Protein AF-A0A8F9XMA8-F1 (afdb_monomer)

Mean predicted aligned error: 21.3 Å

Organism: NCBI:txid2862869

Solvent-accessible surface area (backbone atoms only — not comparable to full-atom values): 13312 Å² total; per-residue (Å²): 138,87,85,84,88,86,82,86,83,83,87,84,88,82,90,82,90,81,89,79,90,88,84,88,82,89,82,84,85,87,88,89,87,89,84,90,76,93,69,85,77,77,79,76,78,65,96,60,56,72,68,60,54,48,54,51,61,69,70,50,78,84,81,76,78,77,79,76,79,75,82,75,78,75,81,72,61,77,82,80,60,85,60,53,95,81,74,58,83,78,73,79,90,77,80,87,81,72,84,76,78,84,80,85,44,70,80,77,76,42,53,74,68,55,45,22,53,51,23,36,64,74,41,48,78,52,57,77,41,101,54,34,85,72,36,34,64,56,26,38,53,52,47,55,50,51,54,50,50,47,56,48,49,52,48,51,47,54,22,49,52,34,42,74,75,65,42,54,65,59,16,52,46,42,50,52,50,50,52,64,73,70,50,75,84,75,83,82,61,79,87,81,86,126

Secondary structure (DSSP, 8-state):
-------PPPP------------PPPPPP----------PPP----SS-HHHHHHHHHHS----PPPPPPPPP----TTS--S-TT---PPP-----PPPPP---HHHHS-HHHHHHHHHHHTHHHHTSTTTTTTHHHHHHHHHHHHHHHHHHHHHHHHHHHHHHT-HHHHHHHHHHHHHHH------S-----

Foldseek 3Di:
DDDDDDDDDDDDDDDDDDDDDDDDDDDDDDDDDDDDDDDDPPPPPPPDDPVVVVVVVVPDDDDDDDPDDDPDDDPPPVVVPPQPPVNDDDDPPDDPDDDDPDDDDPVNVDDLVVLLVVLCVVPVVCCPDPVNVVCSVVSNVVVVVVVLVVVLVVLLVVLVVCVVVPNPVVSVVSNVVSCVVSPDPPPPDPPPDD

Structure (mmCIF, N/CA/C/O backbone):
data_AF-A0A8F9XMA8-F1
#
_entry.id   AF-A0A8F9XMA8-F1
#
loop_
_atom_site.group_PDB
_atom_site.id
_atom_site.type_symbol
_atom_site.label_atom_id
_atom_site.label_alt_id
_atom_site.label_comp_id
_atom_site.label_asym_id
_atom_site.label_entity_id
_atom_site.label_seq_id
_atom_site.pdbx_PDB_ins_code
_atom_site.Cartn_x
_atom_site.Cartn_y
_atom_s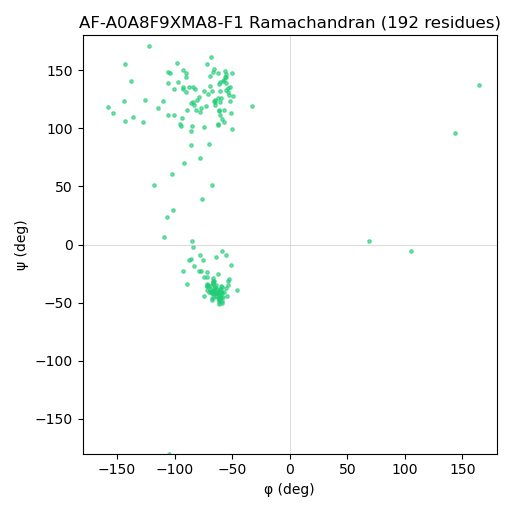ite.Cartn_z
_atom_site.occupancy
_atom_site.B_iso_or_equiv
_atom_site.auth_seq_id
_atom_site.auth_comp_id
_atom_site.auth_asym_id
_atom_site.auth_atom_id
_atom_site.pdbx_PDB_model_num
ATOM 1 N N . MET A 1 1 ? 48.721 -6.001 3.102 1.00 40.44 1 MET A N 1
ATOM 2 C CA . MET A 1 1 ? 48.873 -7.118 4.060 1.00 40.44 1 MET A CA 1
ATOM 3 C C . MET A 1 1 ? 48.112 -6.734 5.315 1.00 40.44 1 MET A C 1
ATOM 5 O O . MET A 1 1 ? 48.248 -5.608 5.768 1.00 40.44 1 MET A O 1
ATOM 9 N N . LYS A 1 2 ? 47.187 -7.604 5.723 1.00 38.34 2 LYS A N 1
ATOM 10 C CA . LYS A 1 2 ? 46.107 -7.348 6.681 1.00 38.34 2 LYS A CA 1
ATOM 11 C C . LYS A 1 2 ? 46.561 -7.725 8.094 1.00 38.34 2 LYS A C 1
ATOM 13 O O . LYS A 1 2 ? 47.076 -8.823 8.274 1.00 38.34 2 LYS A O 1
ATOM 18 N N . THR A 1 3 ? 46.307 -6.867 9.073 1.00 48.44 3 THR A N 1
ATOM 19 C CA . THR A 1 3 ? 46.246 -7.220 10.498 1.00 48.44 3 THR A CA 1
ATOM 20 C C . THR A 1 3 ? 44.771 -7.350 10.902 1.00 48.44 3 THR A C 1
ATOM 22 O O . THR A 1 3 ? 43.974 -6.490 10.525 1.00 48.44 3 THR A O 1
ATOM 25 N N . PRO A 1 4 ? 44.362 -8.400 11.636 1.00 55.00 4 PRO A N 1
ATOM 26 C CA . PRO A 1 4 ? 43.080 -8.397 12.334 1.00 55.00 4 PRO A CA 1
ATOM 27 C C . PRO A 1 4 ? 43.274 -8.312 13.854 1.00 55.00 4 PRO A C 1
ATOM 29 O O . PRO A 1 4 ? 43.938 -9.150 14.463 1.00 55.00 4 PRO A O 1
ATOM 32 N N . ALA A 1 5 ? 42.663 -7.290 14.455 1.00 44.00 5 ALA A N 1
ATOM 33 C CA . ALA A 1 5 ? 42.505 -7.154 15.895 1.00 44.00 5 ALA A CA 1
ATOM 34 C C . ALA A 1 5 ? 41.349 -8.045 16.382 1.00 44.00 5 ALA A C 1
ATOM 36 O O . ALA A 1 5 ? 40.232 -7.985 15.870 1.00 44.00 5 ALA A O 1
ATOM 37 N N . LEU A 1 6 ? 41.662 -8.873 17.374 1.00 43.78 6 LEU A N 1
ATOM 38 C CA . LEU A 1 6 ? 40.776 -9.749 18.132 1.00 43.78 6 LEU A CA 1
ATOM 39 C C . LEU A 1 6 ? 40.105 -8.928 19.244 1.00 43.78 6 LEU A C 1
ATOM 41 O O . LEU A 1 6 ? 40.799 -8.409 20.114 1.00 43.78 6 LEU A O 1
ATOM 45 N N . VAL A 1 7 ? 38.773 -8.833 19.251 1.00 40.91 7 VAL A N 1
ATOM 46 C CA . VAL A 1 7 ? 38.009 -8.342 20.411 1.00 40.91 7 VAL A CA 1
ATOM 47 C C . VAL A 1 7 ? 36.938 -9.377 20.738 1.00 40.91 7 VAL A C 1
ATOM 49 O O . VAL A 1 7 ? 35.959 -9.539 20.014 1.00 40.91 7 VAL A O 1
ATOM 52 N N . SER A 1 8 ? 37.182 -10.115 21.820 1.00 39.22 8 SER A N 1
ATOM 53 C CA . SER A 1 8 ? 36.272 -11.095 22.411 1.00 39.22 8 SER A CA 1
ATOM 54 C C . SER A 1 8 ? 35.282 -10.378 23.329 1.00 39.22 8 SER A C 1
ATOM 56 O O . SER A 1 8 ? 35.683 -9.686 24.264 1.00 39.22 8 SER A O 1
ATOM 58 N N . LEU A 1 9 ? 33.991 -10.549 23.047 1.00 36.06 9 LEU A N 1
ATOM 59 C CA . LEU A 1 9 ? 32.862 -9.960 23.762 1.00 36.06 9 LEU A CA 1
ATOM 60 C C . LEU A 1 9 ? 32.557 -10.772 25.035 1.00 36.06 9 LEU A C 1
ATOM 62 O O . LEU A 1 9 ? 32.347 -11.982 24.972 1.00 36.06 9 LEU A O 1
ATOM 66 N N . PHE A 1 10 ? 32.553 -10.097 26.185 1.00 36.28 10 PHE A N 1
ATOM 67 C CA . PHE A 1 10 ? 32.226 -10.655 27.499 1.00 36.28 10 PHE A CA 1
ATOM 68 C C . PHE A 1 10 ? 30.734 -11.012 27.615 1.00 36.28 10 PHE A C 1
ATOM 70 O O . PHE A 1 10 ? 29.861 -10.234 27.234 1.00 36.28 10 PHE A O 1
ATOM 77 N N . ALA A 1 11 ? 30.464 -12.188 28.185 1.00 37.03 11 ALA A N 1
ATOM 78 C CA . ALA A 1 11 ? 29.140 -12.717 28.482 1.00 37.03 11 ALA A CA 1
ATOM 79 C C . ALA A 1 11 ? 28.467 -11.963 29.645 1.00 37.03 11 ALA A C 1
ATOM 81 O O . ALA A 1 11 ? 29.047 -11.835 30.723 1.00 37.03 11 ALA A O 1
ATOM 82 N N . ALA A 1 12 ? 27.224 -11.519 29.441 1.00 37.34 12 ALA A N 1
ATOM 83 C CA . ALA A 1 12 ? 26.363 -10.962 30.481 1.00 37.34 12 ALA A CA 1
ATOM 84 C C . ALA A 1 12 ? 25.267 -11.978 30.847 1.00 37.34 12 ALA A C 1
ATOM 86 O O . ALA A 1 12 ? 24.383 -12.279 30.046 1.00 37.34 12 ALA A O 1
ATOM 87 N N . LEU A 1 13 ? 25.354 -12.512 32.066 1.00 37.28 13 LEU A N 1
ATOM 88 C CA . LEU A 1 13 ? 24.350 -13.354 32.711 1.00 37.28 13 LEU A CA 1
ATOM 89 C C . LEU A 1 13 ? 23.373 -12.436 33.466 1.00 37.28 13 LEU A C 1
ATOM 91 O O . LEU A 1 13 ? 23.781 -11.760 34.407 1.00 37.28 13 LEU A O 1
ATOM 95 N N . ALA A 1 14 ? 22.100 -12.401 33.065 1.00 37.66 14 ALA A N 1
ATOM 96 C CA . ALA A 1 14 ? 21.048 -11.659 33.761 1.00 37.66 14 ALA A CA 1
ATOM 97 C C . ALA A 1 14 ? 20.006 -12.629 34.342 1.00 37.66 14 ALA A C 1
ATOM 99 O O . ALA A 1 14 ? 19.346 -13.368 33.615 1.00 37.66 14 ALA A O 1
ATOM 100 N N . VAL A 1 15 ? 19.893 -12.616 35.671 1.00 41.44 15 VAL A N 1
ATOM 101 C CA . VAL A 1 15 ? 18.901 -13.328 36.489 1.00 41.44 15 VAL A CA 1
ATOM 102 C C . VAL A 1 15 ? 17.599 -12.521 36.522 1.00 41.44 15 VAL A C 1
ATOM 104 O O . VAL A 1 15 ? 17.632 -11.319 36.775 1.00 41.44 15 VAL A O 1
ATOM 107 N N . VAL A 1 16 ? 16.453 -13.181 36.327 1.00 42.12 16 VAL A N 1
ATOM 108 C CA . VAL A 1 16 ? 15.107 -12.619 36.549 1.00 42.12 16 VAL A CA 1
ATOM 109 C C . VAL A 1 16 ? 14.338 -13.551 37.498 1.00 42.12 16 VAL A C 1
ATOM 111 O O . VAL A 1 16 ? 14.221 -14.736 37.185 1.00 42.12 16 VAL A O 1
ATOM 114 N N . PRO A 1 17 ? 13.802 -13.070 38.638 1.00 44.81 17 PRO A N 1
ATOM 115 C CA . PRO A 1 17 ? 12.894 -13.836 39.484 1.00 44.81 17 PRO A CA 1
ATOM 116 C C . PRO A 1 17 ? 11.435 -13.546 39.096 1.00 44.81 17 PRO A C 1
ATOM 118 O O . PRO A 1 17 ? 11.051 -12.393 38.907 1.00 44.81 17 PRO A O 1
ATOM 121 N N . GLY A 1 18 ? 10.607 -14.585 38.995 1.00 32.78 18 GLY A N 1
ATOM 122 C CA . GLY A 1 18 ? 9.186 -14.457 38.668 1.00 32.78 18 GLY A CA 1
ATOM 123 C C . GLY A 1 18 ? 8.346 -15.469 39.437 1.00 32.78 18 GLY A C 1
ATOM 124 O O . GLY A 1 18 ? 8.371 -16.658 39.138 1.00 32.78 18 GLY A O 1
ATOM 125 N N . ALA A 1 19 ? 7.620 -14.979 40.441 1.00 45.16 19 ALA A N 1
ATOM 126 C CA . ALA A 1 19 ? 6.603 -15.710 41.181 1.00 45.16 19 ALA A CA 1
ATOM 127 C C . ALA A 1 19 ? 5.369 -15.982 40.307 1.00 45.16 19 ALA A C 1
ATOM 129 O O . ALA A 1 19 ? 4.963 -15.126 39.521 1.00 45.16 19 ALA A O 1
ATOM 130 N N . SER A 1 20 ? 4.717 -17.131 40.496 1.00 39.28 20 SER A N 1
ATOM 131 C CA . SER A 1 20 ? 3.309 -17.327 40.128 1.00 39.28 20 SER A CA 1
ATOM 132 C C . SER A 1 20 ? 2.664 -18.405 41.000 1.00 39.28 20 SER A C 1
ATOM 134 O O . SER A 1 20 ? 3.022 -19.579 40.944 1.00 39.28 20 SER A O 1
ATOM 136 N N . LEU A 1 21 ? 1.711 -17.952 41.820 1.00 43.25 21 LEU A N 1
ATOM 137 C CA . LEU A 1 21 ? 0.583 -18.725 42.338 1.00 43.25 21 LEU A CA 1
ATOM 138 C C . LEU A 1 21 ? -0.228 -19.317 41.171 1.00 43.25 21 LEU A C 1
ATOM 140 O O . LEU A 1 21 ? -0.378 -18.643 40.155 1.00 43.25 21 LEU A O 1
ATOM 144 N N . LEU A 1 22 ? -0.848 -20.486 41.381 1.00 33.53 22 LEU A N 1
ATOM 145 C CA . LEU A 1 22 ? -2.305 -20.725 41.288 1.00 33.53 22 LEU A CA 1
ATOM 146 C C . LEU A 1 22 ? -2.618 -22.231 41.207 1.00 33.53 22 LEU A C 1
ATOM 148 O O . LEU A 1 22 ? -1.981 -22.949 40.444 1.00 33.53 22 LEU A O 1
ATOM 152 N N . ALA A 1 23 ? -3.648 -22.651 41.956 1.00 33.47 23 ALA A N 1
ATOM 153 C CA . ALA A 1 23 ? -4.770 -23.510 41.530 1.00 33.47 23 ALA A CA 1
ATOM 154 C C . ALA A 1 23 ? -5.219 -24.480 42.644 1.00 33.47 23 ALA A C 1
ATOM 156 O O . ALA A 1 23 ? -4.673 -25.565 42.816 1.00 33.47 23 ALA A O 1
ATOM 157 N N . GLN A 1 24 ? -6.260 -24.080 43.383 1.00 38.75 24 GLN A N 1
ATOM 158 C CA . GLN A 1 24 ? -7.122 -24.980 44.153 1.00 38.75 24 GLN A CA 1
ATOM 159 C C . GLN A 1 24 ? -8.282 -25.426 43.255 1.00 38.75 24 GLN A C 1
ATOM 161 O O . GLN A 1 24 ? -8.929 -24.595 42.618 1.00 38.75 24 GLN A O 1
ATOM 166 N N . SER A 1 25 ? -8.546 -26.728 43.214 1.00 41.72 25 SER A N 1
ATOM 167 C CA . SER A 1 25 ? -9.699 -27.346 42.549 1.00 41.72 25 SER A CA 1
ATOM 168 C C . SER A 1 25 ? -10.833 -27.614 43.555 1.00 41.72 25 SER A C 1
ATOM 170 O O . SER A 1 25 ? -10.538 -28.065 44.664 1.00 41.72 25 SER A O 1
ATOM 172 N N . PRO A 1 26 ? -12.115 -27.397 43.201 1.00 47.59 26 PRO A N 1
ATOM 173 C CA . PRO A 1 26 ? -13.242 -27.620 44.104 1.00 47.59 26 PRO A CA 1
ATOM 174 C C . PRO A 1 26 ? -13.688 -29.091 44.108 1.00 47.59 26 PRO A C 1
ATOM 176 O O . PRO A 1 26 ? -13.839 -29.709 43.055 1.00 47.59 26 PRO A O 1
ATOM 179 N N . VAL A 1 27 ? -13.931 -29.639 45.302 1.00 41.75 27 VAL A N 1
ATOM 180 C CA . VAL A 1 27 ? -14.537 -30.966 45.495 1.00 41.75 27 VAL A CA 1
ATOM 181 C C . VAL A 1 27 ? -16.062 -30.843 45.513 1.00 41.75 27 VAL A C 1
ATOM 183 O O . VAL A 1 27 ? -16.631 -29.946 46.132 1.00 41.75 27 VAL A O 1
ATOM 186 N N . ALA A 1 28 ? -16.685 -31.767 44.787 1.00 34.62 28 ALA A N 1
ATOM 187 C CA . ALA A 1 28 ? -18.106 -31.912 44.527 1.00 34.62 28 ALA A CA 1
ATOM 188 C C . ALA A 1 28 ? -18.948 -32.276 45.765 1.00 34.62 28 ALA A C 1
ATOM 190 O O . ALA A 1 28 ? -18.512 -33.014 46.646 1.00 34.62 28 ALA A O 1
ATOM 191 N N . ALA A 1 29 ? -20.195 -31.803 45.762 1.00 47.59 29 ALA A N 1
ATOM 192 C CA . ALA A 1 29 ? -21.269 -32.216 46.662 1.00 47.59 29 ALA A CA 1
ATOM 193 C C . ALA A 1 29 ? -22.110 -33.359 46.050 1.00 47.59 29 ALA A C 1
ATOM 195 O O . ALA A 1 29 ? -22.303 -33.375 44.832 1.00 47.59 29 ALA A O 1
ATOM 196 N N . PRO A 1 30 ? -22.686 -34.248 46.881 1.00 58.19 30 PRO A N 1
ATOM 197 C CA . PRO A 1 30 ? -23.881 -35.020 46.532 1.00 58.19 30 PRO A CA 1
ATOM 198 C C . PRO A 1 30 ? -25.064 -34.797 47.523 1.00 58.19 30 PRO A C 1
ATOM 200 O O . PRO A 1 30 ? -24.895 -34.099 48.524 1.00 58.19 30 PRO A O 1
ATOM 203 N N . PRO A 1 31 ? -26.281 -35.303 47.207 1.00 47.22 31 PRO A N 1
ATOM 204 C CA . PRO A 1 31 ? -27.552 -34.589 47.394 1.00 47.22 31 PRO A CA 1
ATOM 205 C C . PRO A 1 31 ? -28.432 -35.056 48.576 1.00 47.22 31 PRO A C 1
ATOM 207 O O . PRO A 1 31 ? -28.092 -35.958 49.333 1.00 47.22 31 PRO A O 1
ATOM 210 N N . ALA A 1 32 ? -29.577 -34.376 48.701 1.00 45.34 32 ALA A N 1
ATOM 211 C CA . ALA A 1 32 ? -30.596 -34.434 49.748 1.00 45.34 32 ALA A CA 1
ATOM 212 C C . ALA A 1 32 ? -31.478 -35.696 49.775 1.00 45.34 32 ALA A C 1
ATOM 214 O O . ALA A 1 32 ? -31.795 -36.233 48.720 1.00 45.34 32 ALA A O 1
ATOM 215 N N . GLU A 1 33 ? -32.024 -36.012 50.959 1.00 47.28 33 GLU A N 1
ATOM 216 C CA . GLU A 1 33 ? -33.340 -36.651 51.126 1.00 47.28 33 GLU A CA 1
ATOM 217 C C . GLU A 1 33 ? -34.097 -36.109 52.369 1.00 47.28 33 GLU A C 1
ATOM 219 O O . GLU A 1 33 ? -33.470 -35.563 53.282 1.00 47.28 33 GLU A O 1
ATOM 224 N N . PRO A 1 34 ? -35.447 -36.191 52.390 1.00 53.00 34 PRO A N 1
ATOM 225 C CA . PRO A 1 34 ? -36.331 -35.394 53.238 1.00 53.00 34 PRO A CA 1
ATOM 226 C C . PRO A 1 34 ? -36.893 -36.177 54.436 1.00 53.00 34 PRO A C 1
ATOM 228 O O . PRO A 1 34 ? -37.243 -37.346 54.317 1.00 53.00 34 PRO A O 1
ATOM 231 N N . VAL A 1 35 ? -37.116 -35.504 55.569 1.00 44.50 35 VAL A N 1
ATOM 232 C CA . VAL A 1 35 ? -37.996 -36.018 56.632 1.00 44.50 35 VAL A CA 1
ATOM 233 C C . VAL A 1 35 ? -38.913 -34.920 57.161 1.00 44.50 35 VAL A C 1
ATOM 235 O O . VAL A 1 35 ? -38.505 -33.970 57.824 1.00 44.50 35 VAL A O 1
ATOM 238 N N . THR A 1 36 ? -40.193 -35.063 56.831 1.00 42.69 36 THR A N 1
ATOM 239 C CA . THR A 1 36 ? -41.309 -34.393 57.493 1.00 42.69 36 THR A CA 1
ATOM 240 C C . THR A 1 36 ? -41.715 -35.237 58.699 1.00 42.69 36 THR A C 1
ATOM 242 O O . THR A 1 36 ? -42.099 -36.388 58.534 1.00 42.69 36 THR A O 1
ATOM 245 N N . SER A 1 37 ? -41.692 -34.6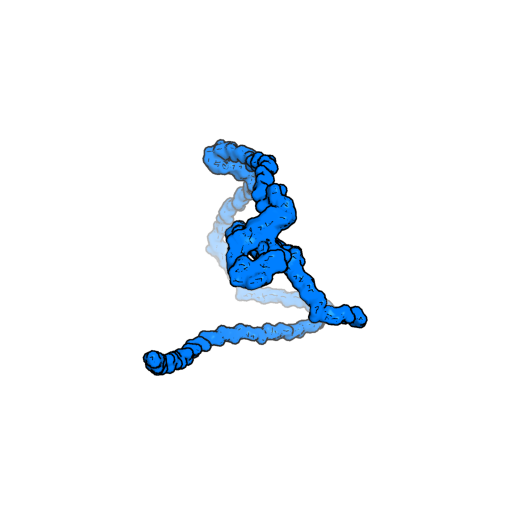70 59.902 1.00 42.97 37 SER A N 1
ATOM 246 C CA . SER A 1 37 ? -42.518 -35.149 61.018 1.00 42.97 37 SER A CA 1
ATOM 247 C C . SER A 1 37 ? -42.680 -34.024 62.035 1.00 42.97 37 SER A C 1
ATOM 249 O O . SER A 1 37 ? -41.694 -33.510 62.563 1.00 42.97 37 SER A O 1
ATOM 251 N N . GLY A 1 38 ? -43.926 -33.606 62.261 1.00 52.22 38 GLY A N 1
ATOM 252 C CA . GLY A 1 38 ? -44.276 -32.485 63.123 1.00 52.22 38 GLY A CA 1
ATOM 253 C C . GLY A 1 38 ? -43.864 -32.694 64.580 1.00 52.22 38 GLY A C 1
ATOM 254 O O . GLY A 1 38 ? -44.268 -33.659 65.222 1.00 52.22 38 GLY A O 1
ATOM 255 N N . GLN A 1 39 ? -43.114 -31.731 65.109 1.00 48.84 39 GLN A N 1
ATOM 256 C CA . GLN A 1 39 ? -42.983 -31.486 66.542 1.00 48.84 39 GLN A CA 1
ATOM 257 C C . GLN A 1 39 ? -43.775 -30.220 66.900 1.00 48.84 39 GLN A C 1
ATOM 259 O O . GLN A 1 39 ? -43.722 -29.242 66.147 1.00 48.84 39 GLN A O 1
ATOM 264 N N . PRO A 1 40 ? -44.504 -30.187 68.032 1.00 53.09 40 PRO A N 1
ATOM 265 C CA . PRO A 1 40 ? -45.139 -28.961 68.487 1.00 53.09 40 PRO A CA 1
ATOM 266 C C . PRO A 1 40 ? -44.035 -27.959 68.826 1.00 53.09 40 PRO A C 1
ATOM 268 O O . PRO A 1 40 ? -43.152 -28.246 69.634 1.00 53.09 40 PRO A O 1
ATOM 271 N N . ALA A 1 41 ? -44.066 -26.794 68.176 1.00 56.75 41 ALA A N 1
ATOM 272 C CA . ALA A 1 41 ? -43.072 -25.752 68.393 1.00 56.75 41 ALA A CA 1
ATOM 273 C C . ALA A 1 41 ? -42.967 -25.438 69.899 1.00 56.75 41 ALA A C 1
ATOM 275 O O . ALA A 1 41 ? -44.000 -25.194 70.538 1.00 56.75 41 ALA A O 1
ATOM 276 N N . PRO A 1 42 ? -41.758 -25.430 70.492 1.00 57.19 42 PRO A N 1
ATOM 277 C CA . PRO A 1 42 ? -41.611 -25.082 71.894 1.00 57.19 42 PRO A CA 1
ATOM 278 C C . PRO A 1 42 ? -42.138 -23.659 72.089 1.00 57.19 42 PRO A C 1
ATOM 280 O O . PRO A 1 42 ? -41.729 -22.730 71.385 1.00 57.19 42 PRO A O 1
ATOM 283 N N . LYS A 1 43 ? -43.074 -23.478 73.030 1.00 65.12 43 LYS A N 1
ATOM 284 C CA . LYS A 1 43 ? -43.519 -22.144 73.449 1.00 65.12 43 LYS A CA 1
ATOM 285 C C . LYS A 1 43 ? -42.273 -21.401 73.915 1.00 65.12 43 LYS A C 1
ATOM 287 O O . LYS A 1 43 ? -41.731 -21.728 74.965 1.00 65.12 43 LYS A O 1
ATOM 292 N N . ARG A 1 44 ? -41.794 -20.457 73.096 1.00 67.62 44 ARG A N 1
ATOM 293 C CA . ARG A 1 44 ? -40.569 -19.694 73.362 1.00 67.62 44 ARG A CA 1
ATOM 294 C C . ARG A 1 44 ? -40.662 -19.128 74.776 1.00 67.62 44 ARG A C 1
ATOM 296 O O . ARG A 1 44 ? -41.531 -18.295 75.044 1.00 67.62 44 ARG A O 1
ATOM 303 N N . GLN A 1 45 ? -39.800 -19.602 75.673 1.00 65.00 45 GLN A N 1
ATOM 304 C CA . GLN A 1 45 ? -39.616 -18.982 76.978 1.00 65.00 45 GLN A CA 1
ATOM 305 C C . GLN A 1 45 ? -39.144 -17.558 76.714 1.00 65.00 45 GLN A C 1
ATOM 307 O O . GLN A 1 45 ? -38.077 -17.332 76.145 1.00 65.00 45 GLN A O 1
ATOM 312 N N . ARG A 1 46 ? -40.005 -16.589 77.022 1.00 66.31 46 ARG A N 1
ATOM 313 C CA . ARG A 1 46 ? -39.651 -15.180 76.891 1.00 66.31 46 ARG A CA 1
ATOM 314 C C . ARG A 1 46 ? -38.576 -14.904 77.934 1.00 66.31 46 ARG A C 1
ATOM 316 O O . ARG A 1 46 ? -38.750 -15.266 79.091 1.00 66.31 46 ARG A O 1
ATOM 323 N N . ALA A 1 47 ? -37.494 -14.251 77.524 1.00 74.31 47 ALA A N 1
ATOM 324 C CA . ALA A 1 47 ? -36.399 -13.883 78.421 1.00 74.31 47 ALA A CA 1
ATOM 325 C C . ALA A 1 47 ? -36.827 -12.886 79.520 1.00 74.31 47 ALA A C 1
ATOM 327 O O . ALA A 1 47 ? -36.071 -12.631 80.449 1.00 74.31 47 ALA A O 1
ATOM 328 N N . ILE A 1 48 ? -38.031 -12.313 79.409 1.00 78.19 48 ILE A N 1
ATOM 329 C CA . ILE A 1 48 ? -38.570 -11.281 80.293 1.00 78.19 48 ILE A CA 1
ATOM 330 C C . ILE A 1 48 ? -40.044 -11.606 80.590 1.00 78.19 48 ILE A C 1
ATOM 332 O O . ILE A 1 48 ? -40.776 -12.053 79.698 1.00 78.19 48 ILE A O 1
ATOM 336 N N . SER A 1 49 ? -40.481 -11.392 81.836 1.00 83.06 49 SER A N 1
ATOM 337 C CA . SER A 1 49 ? -41.886 -11.529 82.237 1.00 83.06 49 SER A CA 1
ATOM 338 C C . SER A 1 49 ? -42.764 -10.475 81.549 1.00 83.06 49 SER A C 1
ATOM 340 O O . SER A 1 49 ? -42.305 -9.384 81.206 1.00 83.06 49 SER A O 1
ATOM 342 N N . GLY A 1 50 ? -44.041 -10.800 81.322 1.00 82.12 50 GLY A N 1
ATOM 343 C CA . GLY A 1 50 ? -44.974 -9.912 80.613 1.00 82.12 50 GLY A CA 1
ATOM 344 C C . GLY A 1 50 ? -45.080 -8.523 81.246 1.00 82.12 50 GLY A C 1
ATOM 345 O O . GLY A 1 50 ? -45.100 -7.527 80.527 1.00 82.12 50 GLY A O 1
ATOM 346 N N . ASP A 1 51 ? -45.033 -8.458 82.574 1.00 78.56 51 ASP A N 1
ATOM 347 C CA . ASP A 1 51 ? -45.159 -7.206 83.322 1.00 78.56 51 ASP A CA 1
ATOM 348 C C . ASP A 1 51 ? -43.917 -6.313 83.187 1.00 78.56 51 ASP A C 1
ATOM 350 O O . ASP A 1 51 ? -44.038 -5.096 83.055 1.00 78.56 51 ASP A O 1
ATOM 354 N N . VAL A 1 52 ? -42.715 -6.899 83.119 1.00 82.38 52 VAL A N 1
ATOM 355 C CA . VAL A 1 52 ? -41.470 -6.143 82.888 1.00 82.38 52 VAL A CA 1
ATOM 356 C C . VAL A 1 52 ? -41.395 -5.653 81.439 1.00 82.38 52 VAL A C 1
ATOM 358 O O . VAL A 1 52 ? -40.957 -4.532 81.184 1.00 82.38 52 VAL A O 1
ATOM 361 N N . ALA A 1 53 ? -41.889 -6.444 80.483 1.00 81.44 53 ALA A N 1
ATOM 362 C CA . ALA A 1 53 ? -42.006 -6.011 79.092 1.00 81.44 53 ALA A CA 1
ATOM 363 C C . ALA A 1 53 ? -43.023 -4.865 78.929 1.00 81.44 53 ALA A C 1
ATOM 365 O O . ALA A 1 53 ? -42.779 -3.934 78.162 1.00 81.44 53 ALA A O 1
ATOM 366 N N . ALA A 1 54 ? -44.132 -4.899 79.675 1.00 81.25 54 ALA A N 1
ATOM 367 C CA . ALA A 1 54 ? -45.126 -3.830 79.683 1.00 81.25 54 ALA A CA 1
ATOM 368 C C . ALA A 1 54 ? -44.576 -2.538 80.307 1.00 81.25 54 ALA A C 1
ATOM 370 O O . ALA A 1 54 ? -44.774 -1.461 79.747 1.00 81.25 54 ALA A O 1
ATOM 371 N N . ALA A 1 55 ? -43.826 -2.640 81.410 1.00 83.19 55 ALA A N 1
ATOM 372 C CA . ALA A 1 55 ? -43.175 -1.492 82.040 1.00 83.19 55 ALA A CA 1
ATOM 373 C C . ALA A 1 55 ? -42.129 -0.838 81.120 1.00 83.19 55 ALA A C 1
ATOM 375 O O . ALA A 1 55 ? -42.042 0.387 81.055 1.00 83.19 55 ALA A O 1
ATOM 376 N N . LEU A 1 56 ? -41.375 -1.641 80.362 1.00 80.31 56 LEU A N 1
ATOM 377 C CA . LEU A 1 56 ? -40.402 -1.135 79.394 1.00 80.31 56 LEU A CA 1
ATOM 378 C C . LEU A 1 56 ? -41.086 -0.478 78.185 1.00 80.31 56 LEU A C 1
ATOM 380 O O . LEU A 1 56 ? -40.673 0.585 77.739 1.00 80.31 56 LEU A O 1
ATOM 384 N N . ALA A 1 57 ? -42.171 -1.066 77.677 1.00 79.25 57 ALA A N 1
ATOM 385 C CA . ALA A 1 57 ? -42.941 -0.471 76.586 1.00 79.25 57 ALA A CA 1
ATOM 386 C C . ALA A 1 57 ? -43.639 0.837 77.003 1.00 79.25 57 ALA A C 1
ATOM 388 O O . ALA A 1 57 ? -43.796 1.734 76.178 1.00 79.25 57 ALA A O 1
ATOM 389 N N . ALA A 1 58 ? -44.033 0.958 78.275 1.00 79.81 58 ALA A N 1
ATOM 390 C CA . ALA A 1 58 ? -44.615 2.177 78.831 1.00 79.81 58 ALA A CA 1
ATOM 391 C C . ALA A 1 58 ? -43.574 3.285 79.070 1.00 79.81 58 ALA A C 1
ATOM 393 O O . ALA A 1 58 ? -43.928 4.462 79.020 1.00 79.81 58 ALA A O 1
ATOM 394 N N . SER A 1 59 ? -42.307 2.930 79.315 1.00 77.31 59 SER A N 1
ATOM 395 C CA . SER A 1 59 ? -41.220 3.898 79.516 1.00 77.31 59 SER A CA 1
ATOM 396 C C . SER A 1 59 ? -40.538 4.340 78.218 1.00 77.31 59 SER A C 1
ATOM 398 O O . SER A 1 59 ? -39.809 5.333 78.216 1.00 77.31 59 SER A O 1
ATOM 400 N N . MET A 1 60 ? -40.780 3.645 77.103 1.00 81.31 60 MET A N 1
ATOM 401 C CA . MET A 1 60 ? -40.253 4.046 75.802 1.00 81.31 60 MET A CA 1
ATOM 402 C C . MET A 1 60 ? -41.010 5.263 75.241 1.00 81.31 60 MET A C 1
ATOM 404 O O . MET A 1 60 ? -42.243 5.260 75.191 1.00 81.31 60 MET A O 1
ATOM 408 N N . PRO A 1 61 ? -40.300 6.300 74.756 1.00 82.44 61 PRO A N 1
ATOM 409 C CA . PRO A 1 61 ? -40.936 7.447 74.121 1.00 82.44 61 PRO A CA 1
ATOM 410 C C . PRO A 1 61 ? -41.713 7.006 72.874 1.00 82.44 61 PRO A C 1
ATOM 412 O O . PRO A 1 61 ? -41.246 6.181 72.085 1.00 82.44 61 PRO A O 1
ATOM 415 N N . LYS A 1 62 ? -42.916 7.564 72.687 1.00 79.75 62 LYS A N 1
ATOM 416 C CA . LYS A 1 62 ? -43.788 7.257 71.546 1.00 79.75 62 LYS A CA 1
ATOM 417 C C . LYS A 1 62 ? -43.087 7.676 70.246 1.00 79.75 62 LYS A C 1
ATOM 419 O O . LYS A 1 62 ? -43.019 8.861 69.931 1.00 79.75 62 LYS A O 1
ATOM 424 N N . TYR A 1 63 ? -42.555 6.709 69.500 1.00 77.56 63 TYR A N 1
ATOM 425 C CA . TYR A 1 63 ? -41.921 6.966 68.209 1.00 77.56 63 TYR A CA 1
ATOM 426 C C . TYR A 1 63 ? -42.966 7.472 67.213 1.00 77.56 63 TYR A C 1
ATOM 428 O O . TYR A 1 63 ? -43.939 6.772 66.924 1.00 77.56 63 TYR A O 1
ATOM 436 N N . ASN A 1 64 ? -42.762 8.684 66.699 1.00 77.12 64 ASN A N 1
ATOM 437 C CA . ASN A 1 64 ? -43.513 9.189 65.563 1.00 77.12 64 ASN A CA 1
ATOM 438 C C . ASN A 1 64 ? -42.672 8.913 64.308 1.00 77.12 64 ASN A C 1
ATOM 440 O O . ASN A 1 64 ? -41.647 9.578 64.126 1.00 77.12 64 ASN A O 1
ATOM 444 N N . PRO A 1 65 ? -43.012 7.894 63.498 1.00 77.75 65 PRO A N 1
ATOM 445 C CA . PRO A 1 65 ? -42.220 7.566 62.326 1.00 77.75 65 PRO A CA 1
ATOM 446 C C . PRO A 1 65 ? -42.194 8.761 61.367 1.00 77.75 65 PRO A C 1
ATOM 448 O O . PRO A 1 65 ? -43.226 9.417 61.189 1.00 77.75 65 PRO A O 1
ATOM 451 N N . PRO A 1 66 ? -41.043 9.057 60.737 1.00 78.31 66 PRO A N 1
ATOM 452 C CA . PRO A 1 66 ? -40.984 10.080 59.707 1.00 78.31 66 PRO A CA 1
ATOM 453 C C . PRO A 1 66 ? -42.004 9.759 58.602 1.00 78.31 66 PRO A C 1
ATOM 455 O O . PRO A 1 66 ? -42.272 8.580 58.334 1.00 78.31 66 PRO A O 1
ATOM 458 N N . PRO A 1 67 ? -42.605 10.788 57.975 1.00 76.56 67 PRO A N 1
ATOM 459 C CA . PRO A 1 67 ? -43.579 10.590 56.911 1.00 76.56 67 PRO A CA 1
ATOM 460 C C . PRO A 1 67 ? -42.976 9.695 55.826 1.00 76.56 67 PRO A C 1
ATOM 462 O O . PRO A 1 67 ? -41.818 9.872 55.442 1.00 76.56 67 PRO A O 1
ATOM 465 N N . LYS A 1 68 ? -43.758 8.711 55.363 1.00 70.38 68 LYS A N 1
ATOM 466 C CA . LYS A 1 68 ? -43.333 7.793 54.300 1.00 70.38 68 LYS A CA 1
ATOM 467 C C . LYS A 1 68 ? -42.820 8.613 53.104 1.00 70.38 68 LYS A C 1
ATOM 469 O O . LYS A 1 68 ? -43.474 9.599 52.752 1.00 70.38 68 LYS A O 1
ATOM 474 N N . PRO A 1 69 ? -41.680 8.238 52.497 1.00 69.75 69 PRO A N 1
ATOM 475 C CA . PRO A 1 69 ? -41.160 8.941 51.331 1.00 69.75 69 PRO A CA 1
ATOM 476 C C . PRO A 1 69 ? -42.228 8.976 50.231 1.00 69.75 69 PRO A C 1
ATOM 478 O O . PRO A 1 69 ? -42.967 8.005 50.045 1.00 69.75 69 PRO A O 1
ATOM 481 N N . LYS A 1 70 ? -42.353 10.128 49.557 1.00 67.31 70 LYS A N 1
ATOM 482 C CA . LYS A 1 70 ? -43.268 10.300 48.421 1.00 67.31 70 LYS A CA 1
ATOM 483 C C . LYS A 1 70 ? -42.959 9.237 47.355 1.00 67.31 70 LYS A C 1
ATOM 485 O O . LYS A 1 70 ? -41.784 8.907 47.197 1.00 67.31 70 LYS A O 1
ATOM 490 N N . PRO A 1 71 ? -43.981 8.704 46.659 1.00 61.88 71 PRO A N 1
ATOM 491 C CA . PRO A 1 71 ? -43.769 7.736 45.591 1.00 61.88 71 PRO A CA 1
ATOM 492 C C . PRO A 1 71 ? -42.805 8.321 44.560 1.00 61.88 71 PRO A C 1
ATOM 494 O O . PRO A 1 71 ? -42.929 9.489 44.191 1.00 61.88 71 PRO A O 1
ATOM 497 N N . GLU A 1 72 ? -41.825 7.503 44.192 1.00 61.34 72 GLU A N 1
ATOM 498 C CA . GLU A 1 72 ? -40.777 7.798 43.224 1.00 61.34 72 GLU A CA 1
ATOM 499 C C . GLU A 1 72 ? -41.404 8.369 41.951 1.00 61.34 72 GLU A C 1
ATOM 501 O O . GLU A 1 72 ? -42.357 7.803 41.409 1.00 61.34 72 GLU A O 1
ATOM 506 N N . GLU A 1 73 ? -40.891 9.520 41.515 1.00 59.75 73 GLU A N 1
ATOM 507 C CA . GLU A 1 73 ? -41.151 10.031 40.179 1.00 59.75 73 GLU A CA 1
ATOM 508 C C . GLU A 1 73 ? -40.812 8.911 39.194 1.00 59.75 73 GLU A C 1
ATOM 510 O O . GLU A 1 73 ? -39.729 8.323 39.238 1.00 59.75 73 GLU A O 1
ATOM 515 N N . GLU A 1 74 ? -41.818 8.570 38.396 1.00 61.44 74 GLU A N 1
ATOM 516 C CA . GLU A 1 74 ? -41.785 7.640 37.281 1.00 61.44 74 GLU A CA 1
ATOM 517 C C . GLU A 1 74 ? -40.416 7.700 36.601 1.00 61.44 74 GLU A C 1
ATOM 519 O O . GLU A 1 74 ? -39.990 8.773 36.178 1.00 61.44 74 GLU A O 1
ATOM 524 N N . ASN A 1 75 ? -39.705 6.565 36.580 1.00 56.38 75 ASN A N 1
ATOM 525 C CA . ASN A 1 75 ? -38.419 6.427 35.904 1.00 56.38 75 ASN A CA 1
ATOM 526 C C . ASN A 1 75 ? -38.570 6.960 34.478 1.00 56.38 75 ASN A C 1
ATOM 528 O O . ASN A 1 75 ? -39.086 6.262 33.605 1.00 56.38 75 ASN A O 1
ATOM 532 N N . VAL A 1 76 ? -38.134 8.198 34.263 1.00 56.31 76 VAL A N 1
ATOM 533 C CA . VAL A 1 76 ? -38.021 8.778 32.934 1.00 56.31 76 VAL A CA 1
ATOM 534 C C . VAL A 1 76 ? -37.016 7.897 32.205 1.00 56.31 76 VAL A C 1
ATOM 536 O O . VAL A 1 76 ? -35.864 7.770 32.627 1.00 56.31 76 VAL A O 1
ATOM 539 N N . ASP A 1 77 ? -37.480 7.204 31.168 1.00 61.72 77 ASP A N 1
ATOM 540 C CA . ASP A 1 77 ? -36.626 6.369 30.336 1.00 61.72 77 ASP A CA 1
ATOM 541 C C . ASP A 1 77 ? -35.500 7.255 29.783 1.00 61.72 77 ASP A C 1
ATOM 543 O O . ASP A 1 77 ? -35.735 8.193 29.020 1.00 61.72 77 ASP A O 1
ATOM 547 N N . LEU A 1 78 ? -34.255 6.964 30.175 1.00 57.50 78 LEU A N 1
ATOM 548 C CA . LEU A 1 78 ? -33.053 7.709 29.778 1.00 57.50 78 LEU A CA 1
ATOM 549 C C . LEU A 1 78 ? -32.832 7.748 28.252 1.00 57.50 78 LEU A C 1
ATOM 551 O O . LEU A 1 78 ? -31.918 8.422 27.775 1.00 57.50 78 LEU A O 1
ATOM 555 N N . ARG A 1 79 ? -33.646 7.030 27.471 1.00 59.91 79 ARG A N 1
ATOM 556 C CA . ARG A 1 79 ? -33.705 7.124 26.007 1.00 59.91 79 ARG A CA 1
ATOM 557 C C . ARG A 1 79 ? -34.353 8.421 25.505 1.00 59.91 79 ARG A C 1
ATOM 559 O O . ARG A 1 79 ? -34.028 8.846 24.398 1.00 59.91 79 ARG A O 1
ATOM 566 N N . ASP A 1 80 ? -35.193 9.080 26.304 1.00 56.78 80 ASP A N 1
ATOM 567 C CA . ASP A 1 80 ? -35.901 10.313 25.919 1.00 56.78 80 ASP A CA 1
ATOM 568 C C . ASP A 1 80 ? -35.081 11.605 26.159 1.00 56.78 80 ASP A C 1
ATOM 570 O O . ASP A 1 80 ? -35.392 12.675 25.608 1.00 56.78 80 ASP A O 1
ATOM 574 N N . GLU A 1 81 ? -33.971 11.496 26.900 1.00 57.88 81 GLU A N 1
ATOM 575 C CA . GLU A 1 81 ? -33.085 12.594 27.314 1.00 57.88 81 GLU A CA 1
ATOM 576 C C . GLU A 1 81 ? -31.787 12.735 26.487 1.00 57.88 81 GLU A C 1
ATOM 578 O O . GLU A 1 81 ? -30.798 13.279 26.973 1.00 57.88 81 GLU A O 1
ATOM 583 N N . ASP A 1 82 ? -31.746 12.368 25.200 1.00 64.25 82 ASP A N 1
ATOM 584 C CA . ASP A 1 82 ? -30.620 12.786 24.326 1.00 64.25 82 ASP A CA 1
ATOM 585 C C . ASP A 1 82 ? -30.739 14.269 23.896 1.00 64.25 82 ASP A C 1
ATOM 587 O O . ASP A 1 82 ? -30.478 14.651 22.754 1.00 64.25 82 ASP A O 1
ATOM 591 N N . LYS A 1 83 ? -31.183 15.144 24.810 1.00 69.31 83 LYS A N 1
ATOM 592 C CA . LYS A 1 83 ? -31.038 16.596 24.668 1.00 69.31 83 LYS A CA 1
ATOM 593 C C . LYS A 1 83 ? -29.848 16.997 25.533 1.00 69.31 83 LYS A C 1
ATOM 595 O O . LYS A 1 83 ? -29.934 16.915 26.757 1.00 69.31 83 LYS A O 1
ATOM 600 N N . PRO A 1 84 ? -28.718 17.431 24.946 1.00 66.75 84 PRO A N 1
ATOM 601 C CA . PRO A 1 84 ? -27.608 17.911 25.757 1.00 66.75 84 PRO A CA 1
ATOM 602 C C . PRO A 1 84 ? -28.088 19.082 26.628 1.00 66.75 84 PRO A C 1
ATOM 604 O O . PRO A 1 84 ? -28.821 19.945 26.144 1.00 66.75 84 PRO A O 1
ATOM 607 N N . ARG A 1 85 ? -27.630 19.149 27.890 1.00 67.81 85 ARG A N 1
ATOM 608 C CA . ARG A 1 85 ? -28.010 20.189 28.882 1.00 67.81 85 ARG A CA 1
ATOM 609 C C . ARG A 1 85 ? -27.873 21.635 28.374 1.00 67.81 85 ARG A C 1
ATOM 611 O O . ARG A 1 85 ? -28.463 22.539 28.948 1.00 67.81 85 ARG A O 1
ATOM 618 N N . ASN A 1 86 ? -27.127 21.844 27.291 1.00 73.75 86 ASN A N 1
ATOM 619 C CA . ASN A 1 86 ? -26.899 23.140 26.658 1.00 73.75 86 ASN A CA 1
ATOM 620 C C . ASN A 1 86 ? -28.001 23.558 25.659 1.00 73.75 86 ASN A C 1
ATOM 622 O O . ASN A 1 86 ? -27.842 24.577 24.999 1.00 73.75 86 ASN A O 1
ATOM 626 N N . GLY A 1 87 ? -29.078 22.781 25.479 1.00 75.25 87 GLY A N 1
ATOM 627 C CA . GLY A 1 87 ? -30.201 23.133 24.590 1.00 75.25 87 GLY A CA 1
ATOM 628 C C . GLY A 1 87 ? -29.871 23.133 23.089 1.00 75.25 87 GLY A C 1
ATOM 629 O O . GLY A 1 87 ? -30.723 23.458 22.265 1.00 75.25 87 GLY A O 1
ATOM 630 N N . ILE A 1 88 ? -28.646 22.757 22.713 1.00 76.38 88 ILE A N 1
ATOM 631 C CA . ILE A 1 88 ? -28.208 22.670 21.319 1.00 76.38 88 ILE A CA 1
ATOM 632 C C . ILE A 1 88 ? -28.775 21.385 20.718 1.00 76.38 88 ILE A C 1
ATOM 634 O O . ILE A 1 88 ? -28.388 20.282 21.107 1.00 76.38 88 ILE A O 1
ATOM 638 N N . ILE A 1 89 ? -29.677 21.532 19.751 1.00 77.38 89 ILE A N 1
ATOM 639 C CA . ILE A 1 89 ? -30.224 20.415 18.981 1.00 77.38 89 ILE A CA 1
ATOM 640 C C . ILE A 1 89 ? -29.064 19.740 18.243 1.00 77.38 89 ILE A C 1
ATOM 642 O O . ILE A 1 89 ? -28.415 20.349 17.391 1.00 77.38 89 ILE A O 1
ATOM 646 N N . ARG A 1 90 ? -28.780 18.479 18.582 1.00 74.94 90 ARG A N 1
ATOM 647 C CA . ARG A 1 90 ? -27.789 17.683 17.857 1.00 74.94 90 ARG A CA 1
ATOM 648 C C . ARG A 1 90 ? -28.381 17.315 16.507 1.00 74.94 90 ARG A C 1
ATOM 650 O O . ARG A 1 90 ? -29.417 16.660 16.435 1.00 74.94 90 ARG A O 1
ATOM 657 N N . LEU A 1 91 ? -27.724 17.749 15.439 1.00 81.38 91 LEU A N 1
ATOM 658 C CA . LEU A 1 91 ? -28.071 17.285 14.104 1.00 81.38 91 LEU A CA 1
ATOM 659 C C . LEU A 1 91 ? -27.841 15.766 14.016 1.00 81.38 91 LEU A C 1
ATOM 661 O O . LEU A 1 91 ? -26.908 15.255 14.649 1.00 81.38 91 LEU A O 1
ATOM 665 N N . PRO A 1 92 ? -28.651 15.038 13.225 1.00 81.56 92 PRO A N 1
ATOM 666 C CA . PRO A 1 92 ? -28.381 13.637 12.939 1.00 81.56 92 PRO A CA 1
ATOM 667 C C . PRO A 1 92 ? -26.986 13.502 12.325 1.00 81.56 92 PRO A C 1
ATOM 669 O O . PRO A 1 92 ? -26.566 14.336 11.518 1.00 81.56 92 PRO A O 1
ATOM 672 N N . LYS A 1 93 ? -26.261 12.445 12.696 1.00 78.75 93 LYS A N 1
ATOM 673 C CA . LYS A 1 93 ? -24.950 12.142 12.114 1.00 78.75 93 LYS A CA 1
ATOM 674 C C . LYS A 1 93 ? -25.140 11.679 10.665 1.00 78.75 93 LYS A C 1
ATOM 676 O O . LYS A 1 93 ? -25.256 10.487 10.406 1.00 78.75 93 LYS A O 1
ATOM 681 N N . TYR A 1 94 ? -25.190 12.612 9.720 1.00 77.75 94 TYR A N 1
ATOM 682 C CA . TYR A 1 94 ? -25.157 12.287 8.297 1.00 77.75 94 TYR A CA 1
ATOM 683 C C . TYR A 1 94 ? -23.706 12.063 7.870 1.00 77.75 94 TYR A C 1
ATOM 685 O O . TYR A 1 94 ? -22.890 12.983 7.912 1.00 77.75 94 TYR A O 1
ATOM 693 N N . VAL A 1 95 ? -23.378 10.838 7.457 1.00 79.31 95 VAL A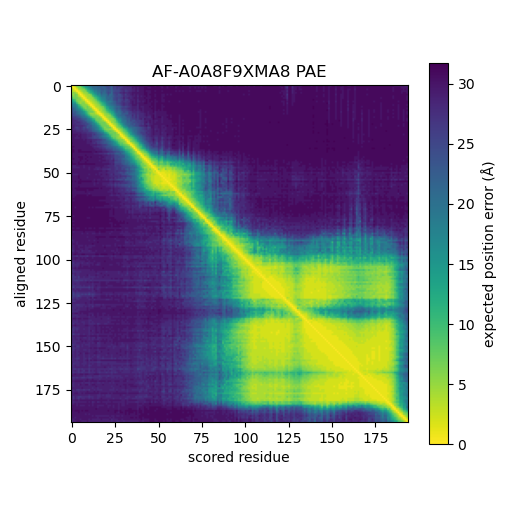 N 1
ATOM 694 C CA . VAL A 1 95 ? -22.092 10.537 6.818 1.00 79.31 95 VAL A CA 1
ATOM 695 C C . VAL A 1 95 ? -22.305 10.622 5.312 1.00 79.31 95 VAL A C 1
ATOM 697 O O . VAL A 1 95 ? -22.882 9.721 4.709 1.00 79.31 95 VAL A O 1
ATOM 700 N N . VAL A 1 96 ? -21.870 11.722 4.697 1.00 79.31 96 VAL A N 1
ATOM 701 C CA . VAL A 1 96 ? -21.864 11.845 3.235 1.00 79.31 96 VAL A CA 1
ATOM 702 C C . VAL A 1 96 ? -20.719 10.986 2.707 1.00 79.31 96 VAL A C 1
ATOM 704 O O . VAL A 1 96 ? -19.556 11.372 2.790 1.00 79.31 96 VAL A O 1
ATOM 707 N N . GLN A 1 97 ? -21.038 9.796 2.204 1.00 78.00 97 GLN A N 1
ATOM 708 C CA . GLN A 1 97 ? -20.052 8.904 1.602 1.00 78.00 97 GLN A CA 1
ATOM 709 C C . GLN A 1 97 ? -20.023 9.137 0.091 1.00 78.00 97 GLN A C 1
ATOM 711 O O . GLN A 1 97 ? -20.961 8.793 -0.624 1.00 78.00 97 GLN A O 1
ATOM 716 N N . GLN A 1 98 ? -18.943 9.738 -0.402 1.00 81.00 98 GLN A N 1
ATOM 717 C CA . GLN A 1 98 ? -18.609 9.710 -1.825 1.00 81.00 98 GLN A CA 1
ATOM 718 C C . GLN A 1 98 ? -17.731 8.486 -2.100 1.00 81.00 98 GLN A C 1
ATOM 720 O O . GLN A 1 98 ? -16.940 8.081 -1.245 1.00 81.00 98 GLN A O 1
ATOM 725 N N . LYS A 1 99 ? -17.848 7.888 -3.294 1.00 83.38 99 LYS A N 1
ATOM 726 C CA . LYS A 1 99 ? -16.929 6.820 -3.711 1.00 83.38 99 LYS A CA 1
ATOM 727 C C . LYS A 1 99 ? -15.512 7.406 -3.735 1.00 83.38 99 LYS A C 1
ATOM 729 O O . LYS A 1 99 ? -15.278 8.391 -4.432 1.00 83.38 99 LYS A O 1
ATOM 734 N N . LYS A 1 100 ? -14.580 6.814 -2.975 1.00 80.81 100 LYS A N 1
ATOM 735 C CA . LYS A 1 100 ? -13.162 7.206 -3.007 1.00 80.81 100 LYS A CA 1
ATOM 736 C C . LYS A 1 100 ? -12.679 7.142 -4.465 1.00 80.81 100 LYS A C 1
ATOM 738 O O . LYS A 1 100 ? -12.962 6.133 -5.120 1.00 80.81 100 LYS A O 1
ATOM 743 N N . PRO A 1 101 ? -12.000 8.182 -4.986 1.00 86.06 101 PRO A N 1
ATOM 744 C CA . PRO A 1 101 ? -11.460 8.130 -6.336 1.00 86.06 101 PRO A CA 1
ATOM 745 C C . PRO A 1 101 ? -10.538 6.919 -6.472 1.00 86.06 101 PRO A C 1
ATOM 747 O O . PRO A 1 101 ? -9.848 6.534 -5.522 1.00 86.06 101 PRO A O 1
ATOM 750 N N . GLU A 1 102 ? -10.565 6.299 -7.647 1.00 82.81 102 GLU A N 1
ATOM 751 C CA . GLU A 1 102 ? -9.741 5.130 -7.922 1.00 82.81 102 GLU A CA 1
ATOM 752 C C . GLU A 1 102 ? -8.271 5.552 -7.910 1.00 82.81 102 GLU A C 1
ATOM 754 O O . GLU A 1 102 ? -7.857 6.484 -8.600 1.00 82.81 102 GLU A O 1
ATOM 759 N N . VAL A 1 103 ? -7.485 4.898 -7.057 1.00 86.88 103 VAL A N 1
ATOM 760 C CA . VAL A 1 103 ? -6.042 5.112 -6.997 1.00 86.88 103 VAL A CA 1
ATOM 761 C C . VAL A 1 103 ? -5.430 4.212 -8.056 1.00 86.88 103 VAL A C 1
ATOM 763 O O . VAL A 1 103 ? -5.327 3.003 -7.850 1.00 86.88 103 VAL A O 1
ATOM 766 N N . PHE A 1 104 ? -5.061 4.798 -9.191 1.00 87.81 104 PHE A N 1
ATOM 767 C CA . PHE A 1 104 ? -4.421 4.058 -10.269 1.00 87.81 104 PHE A CA 1
ATOM 768 C C . PHE A 1 104 ? -3.05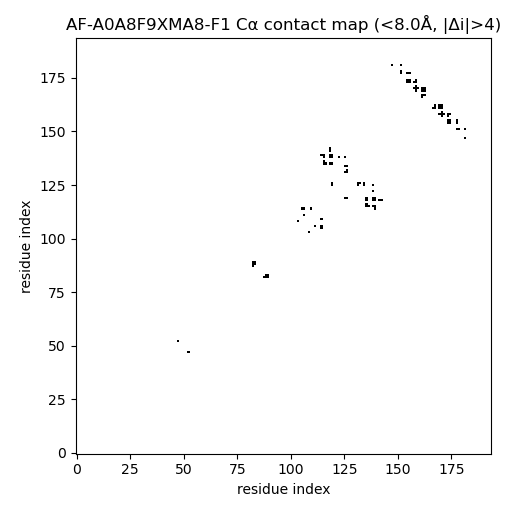0 3.548 -9.819 1.00 87.81 104 PHE A C 1
ATOM 770 O O . PHE A 1 104 ? -2.199 4.321 -9.370 1.00 87.81 104 PHE A O 1
ATOM 777 N N . ARG A 1 105 ? -2.837 2.236 -9.924 1.00 87.94 105 ARG A N 1
ATOM 778 C CA . ARG A 1 105 ? -1.556 1.593 -9.610 1.00 87.94 105 ARG A CA 1
ATOM 779 C C . ARG A 1 105 ? -0.776 1.375 -10.894 1.00 87.94 105 ARG A C 1
ATOM 781 O O . ARG A 1 105 ? -1.366 1.207 -11.948 1.00 87.94 105 ARG A O 1
ATOM 788 N N . GLU A 1 106 ? 0.543 1.264 -10.816 1.00 87.56 106 GLU A N 1
ATOM 789 C CA . GLU A 1 106 ? 1.387 1.042 -12.006 1.00 87.56 106 GLU A CA 1
ATOM 790 C C . GLU A 1 106 ? 0.941 -0.172 -12.843 1.00 87.56 106 GLU A C 1
ATOM 792 O O . GLU A 1 106 ? 0.960 -0.118 -14.066 1.00 87.56 106 GLU A O 1
ATOM 797 N N . ARG A 1 107 ? 0.449 -1.233 -12.193 1.00 87.00 107 ARG A N 1
ATOM 798 C CA . ARG A 1 107 ? -0.164 -2.404 -12.849 1.00 87.00 107 ARG A CA 1
ATOM 799 C C . ARG A 1 107 ? -1.430 -2.120 -13.660 1.00 87.00 1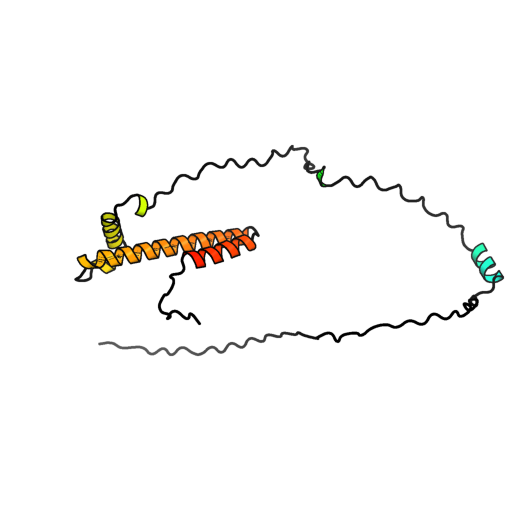07 ARG A C 1
ATOM 801 O O . ARG A 1 107 ? -1.746 -2.901 -14.546 1.00 87.00 107 ARG A O 1
ATOM 808 N N . ASP A 1 108 ? -2.148 -1.055 -13.329 1.00 89.06 108 ASP A N 1
ATOM 809 C CA . ASP A 1 108 ? -3.395 -0.665 -13.983 1.00 89.06 108 ASP A CA 1
ATOM 810 C C . ASP A 1 108 ? -3.128 0.335 -15.123 1.00 89.06 108 ASP A C 1
ATOM 812 O O . ASP A 1 108 ? -3.937 0.441 -16.040 1.00 89.06 108 ASP A O 1
ATOM 816 N N . LEU A 1 109 ? -1.995 1.056 -15.087 1.00 91.06 109 LEU A N 1
ATOM 817 C CA . LEU A 1 109 ? -1.585 1.977 -16.157 1.00 91.06 109 LEU A CA 1
ATOM 818 C C . LEU A 1 109 ? -0.740 1.309 -17.247 1.00 91.06 109 LEU A C 1
ATOM 820 O O . LEU A 1 109 ? -0.804 1.733 -18.399 1.00 91.06 109 LEU A O 1
ATOM 824 N N . HIS A 1 110 ? 0.089 0.326 -16.889 1.00 92.81 110 HIS A N 1
ATOM 825 C CA . HIS A 1 110 ? 1.125 -0.199 -17.776 1.00 92.81 110 HIS A CA 1
ATOM 826 C C . HIS A 1 110 ? 0.786 -1.565 -18.359 1.00 92.81 110 HIS A C 1
ATOM 828 O O . HIS A 1 110 ? 0.173 -2.423 -17.720 1.00 92.81 110 HIS A O 1
ATOM 834 N N . THR A 1 111 ? 1.267 -1.795 -19.579 1.00 93.75 111 THR A N 1
ATOM 835 C CA . THR A 1 111 ? 1.271 -3.134 -20.176 1.00 93.75 111 THR A CA 1
ATOM 836 C C . THR A 1 111 ? 2.250 -4.054 -19.439 1.00 93.75 111 THR A C 1
ATOM 838 O O . THR A 1 111 ? 3.163 -3.599 -18.749 1.00 93.75 111 THR A O 1
ATOM 841 N N . GLN A 1 112 ? 2.112 -5.376 -19.598 1.00 89.06 112 GLN A N 1
ATOM 842 C CA . GLN A 1 112 ? 3.011 -6.325 -18.924 1.00 89.06 112 GLN A CA 1
ATOM 843 C C . GLN A 1 112 ? 4.488 -6.126 -19.302 1.00 89.06 112 GLN A C 1
ATOM 845 O O . GLN A 1 112 ? 5.352 -6.278 -18.442 1.00 89.06 112 GLN A O 1
ATOM 850 N N . SER A 1 113 ? 4.790 -5.764 -20.554 1.00 90.19 113 SER A N 1
ATOM 851 C CA . SER A 1 113 ? 6.163 -5.495 -21.005 1.00 90.19 113 SER A CA 1
ATOM 852 C C . SER A 1 113 ? 6.746 -4.241 -20.364 1.00 90.19 113 SER A C 1
ATOM 854 O O . SER A 1 113 ? 7.861 -4.278 -19.854 1.00 90.19 113 SER A O 1
ATOM 856 N N . GLU A 1 114 ? 5.977 -3.154 -20.325 1.00 92.00 114 GLU A N 1
ATOM 857 C CA . GLU A 1 114 ? 6.404 -1.909 -19.679 1.00 92.00 114 GLU A CA 1
ATOM 858 C C . GLU A 1 114 ? 6.572 -2.107 -18.174 1.00 92.00 114 GLU A C 1
ATOM 860 O O . GLU A 1 114 ? 7.515 -1.593 -17.580 1.00 92.00 114 GLU A O 1
ATOM 865 N N . LEU A 1 115 ? 5.711 -2.916 -17.553 1.00 92.00 115 LEU A N 1
ATOM 866 C CA . LEU A 1 115 ? 5.827 -3.245 -16.139 1.00 92.00 115 LEU A CA 1
ATOM 867 C C . LEU A 1 115 ? 7.079 -4.083 -15.844 1.00 92.00 115 LEU A C 1
ATOM 869 O O . LEU A 1 115 ? 7.699 -3.894 -14.799 1.00 92.00 115 LEU A O 1
ATOM 873 N N . MET A 1 116 ? 7.501 -4.959 -16.765 1.00 90.88 116 MET A N 1
ATOM 874 C CA . MET A 1 116 ? 8.799 -5.636 -16.669 1.00 90.88 116 MET A CA 1
ATOM 875 C C . MET A 1 116 ? 9.970 -4.658 -16.772 1.00 90.88 116 MET A C 1
ATOM 877 O O . MET A 1 116 ? 10.928 -4.786 -16.011 1.00 90.88 116 MET A O 1
ATOM 881 N N . ASP A 1 117 ? 9.900 -3.676 -17.668 1.00 90.12 117 ASP A N 1
ATOM 882 C CA . ASP A 1 117 ? 10.953 -2.669 -17.814 1.00 90.12 117 ASP A CA 1
ATOM 883 C C . ASP A 1 117 ? 11.029 -1.757 -16.575 1.00 90.12 117 ASP A C 1
ATOM 885 O O . ASP A 1 117 ? 12.119 -1.508 -16.055 1.00 90.12 117 ASP A O 1
ATOM 889 N N . ILE A 1 118 ? 9.882 -1.351 -16.019 1.00 92.25 118 ILE A N 1
ATOM 890 C CA . ILE A 1 118 ? 9.791 -0.628 -14.739 1.00 92.25 118 ILE A CA 1
ATOM 891 C C . ILE A 1 118 ? 10.350 -1.485 -13.596 1.00 92.25 118 ILE A C 1
ATOM 893 O O . ILE A 1 118 ? 11.107 -0.992 -12.755 1.00 92.25 118 ILE A O 1
ATOM 897 N N . ALA A 1 119 ? 10.027 -2.780 -13.558 1.00 92.00 119 ALA A N 1
ATOM 898 C CA . ALA A 1 119 ? 10.564 -3.691 -12.555 1.00 92.00 119 ALA A CA 1
ATOM 899 C C . ALA A 1 119 ? 12.093 -3.825 -12.672 1.00 92.00 119 ALA A C 1
ATOM 901 O O . A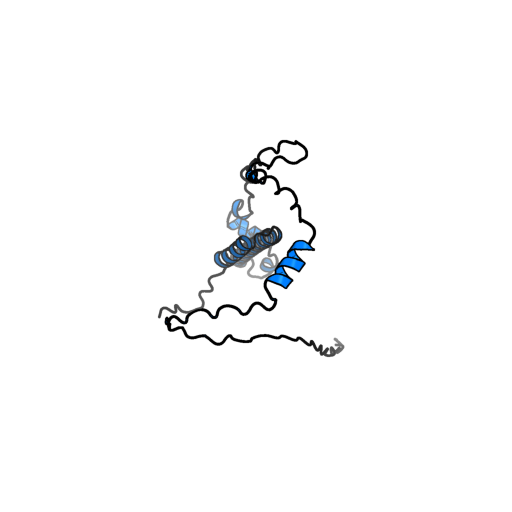LA A 1 119 ? 12.786 -3.774 -11.659 1.00 92.00 119 ALA A O 1
ATOM 902 N N . MET A 1 120 ? 12.643 -3.916 -13.885 1.00 91.06 120 MET A N 1
ATOM 903 C CA . MET A 1 120 ? 14.095 -3.931 -14.116 1.00 91.06 120 MET A CA 1
ATOM 904 C C . MET A 1 120 ? 14.777 -2.624 -13.688 1.00 91.06 120 MET A C 1
ATOM 906 O O . MET A 1 120 ? 15.897 -2.657 -13.176 1.00 91.06 120 MET A O 1
ATOM 910 N N . GLN A 1 121 ? 14.107 -1.477 -13.848 1.00 89.69 121 GLN A N 1
ATOM 911 C CA . GLN A 1 121 ? 14.599 -0.190 -13.345 1.00 89.69 121 GLN A CA 1
ATOM 912 C C . GLN A 1 121 ? 14.610 -0.139 -11.810 1.00 89.69 121 GLN A C 1
ATOM 914 O O . GLN A 1 121 ? 15.575 0.343 -11.218 1.00 89.69 121 GLN A O 1
ATOM 919 N N . ARG A 1 122 ? 13.572 -0.673 -11.150 1.00 90.69 122 ARG A N 1
ATOM 920 C CA . ARG A 1 122 ? 13.494 -0.752 -9.679 1.00 90.69 122 ARG A CA 1
ATOM 921 C C . ARG A 1 122 ? 14.525 -1.713 -9.094 1.00 90.69 122 ARG A C 1
ATOM 923 O O . ARG A 1 122 ? 15.156 -1.406 -8.085 1.00 90.69 122 ARG A O 1
ATOM 930 N N . TYR A 1 123 ? 14.724 -2.857 -9.741 1.00 90.50 123 TYR A N 1
ATOM 931 C CA . TYR A 1 123 ? 15.687 -3.877 -9.335 1.00 90.50 123 TYR A CA 1
ATOM 932 C C . TYR A 1 123 ? 16.940 -3.821 -10.207 1.00 90.50 123 TYR A C 1
ATOM 934 O O . TYR A 1 123 ? 17.308 -4.804 -10.850 1.00 90.50 123 TYR A O 1
ATOM 942 N N . ALA A 1 124 ? 17.643 -2.685 -10.182 1.00 83.12 124 ALA A N 1
ATOM 943 C CA . ALA A 1 124 ? 18.853 -2.476 -10.980 1.00 83.12 124 ALA A CA 1
ATOM 944 C C . ALA A 1 124 ? 19.910 -3.585 -10.786 1.00 83.12 124 ALA A C 1
ATOM 946 O O . ALA A 1 124 ? 20.622 -3.925 -11.725 1.00 83.12 124 ALA A O 1
ATOM 947 N N . GLY A 1 125 ? 19.956 -4.219 -9.604 1.00 84.31 125 GLY A N 1
ATOM 948 C CA . GLY A 1 125 ? 20.807 -5.381 -9.309 1.00 84.31 125 GLY A CA 1
ATOM 949 C C . GLY A 1 125 ? 20.659 -6.551 -10.293 1.00 84.31 125 GLY A C 1
ATOM 950 O O . GLY A 1 125 ? 21.634 -7.241 -10.578 1.00 84.31 125 GLY A O 1
ATOM 951 N N . LEU A 1 126 ? 19.467 -6.743 -10.862 1.00 84.25 126 LEU A N 1
ATOM 952 C CA . LEU A 1 126 ? 19.182 -7.791 -11.846 1.00 84.25 126 LEU A CA 1
ATOM 953 C C . LEU A 1 126 ? 19.715 -7.455 -13.246 1.00 84.25 126 LEU A C 1
ATOM 955 O O . LEU A 1 126 ? 19.967 -8.359 -14.046 1.00 84.25 126 LEU A O 1
ATOM 959 N N . SER A 1 127 ? 19.919 -6.167 -13.525 1.00 79.06 127 SER A N 1
ATOM 960 C CA . SER A 1 127 ? 20.418 -5.655 -14.802 1.00 79.06 127 SER A CA 1
ATOM 961 C C . SER A 1 127 ? 21.933 -5.807 -14.956 1.00 79.06 127 SER A C 1
ATOM 963 O O . SER A 1 127 ? 22.423 -5.843 -16.081 1.00 79.06 127 SER A O 1
ATOM 965 N N . TYR A 1 128 ? 22.675 -5.917 -13.846 1.00 77.25 128 TYR A N 1
ATOM 966 C CA . TYR A 1 128 ? 24.144 -6.025 -13.834 1.00 77.25 128 TYR A CA 1
ATOM 967 C C . TYR A 1 128 ? 24.676 -7.453 -14.042 1.00 77.25 128 TYR A C 1
ATOM 969 O O . TYR A 1 128 ? 25.886 -7.663 -14.099 1.00 77.25 128 TYR A O 1
ATOM 977 N N . VAL A 1 129 ? 23.794 -8.447 -14.162 1.00 77.88 129 VAL A N 1
ATOM 978 C CA . VAL A 1 129 ? 24.171 -9.844 -14.419 1.00 77.88 129 VAL A CA 1
ATOM 979 C C . VAL A 1 129 ? 24.218 -10.084 -15.939 1.00 77.88 129 VAL A C 1
ATOM 981 O O . VAL A 1 129 ? 23.346 -9.567 -16.643 1.00 77.88 129 VAL A O 1
ATOM 984 N N . PRO A 1 130 ? 25.149 -10.907 -16.477 1.00 72.62 130 PRO A N 1
ATOM 985 C CA . PRO A 1 130 ? 25.256 -11.201 -17.919 1.00 72.62 130 PRO A CA 1
ATOM 986 C C . PRO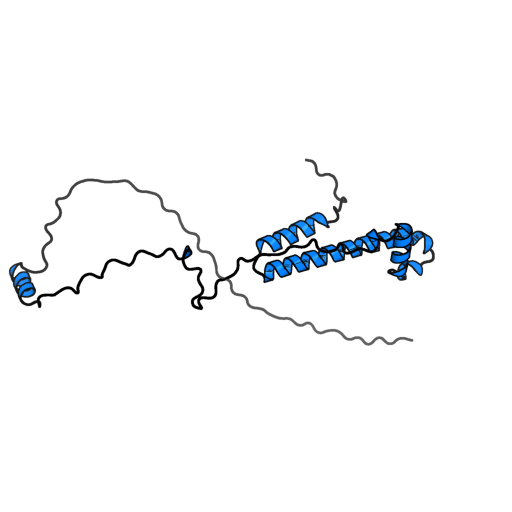 A 1 130 ? 23.980 -11.748 -18.592 1.00 72.62 130 PRO A C 1
ATOM 988 O O . PRO A 1 130 ? 23.920 -11.849 -19.811 1.00 72.62 130 PRO A O 1
ATOM 991 N N . LEU A 1 131 ? 22.956 -12.091 -17.805 1.00 76.38 131 LEU A N 1
ATOM 992 C CA . LEU A 1 131 ? 21.650 -12.599 -18.230 1.00 76.38 131 LEU A CA 1
ATOM 993 C C . LEU A 1 131 ? 20.524 -11.555 -18.088 1.00 76.38 131 LEU A C 1
ATOM 995 O O . LEU A 1 131 ? 19.356 -11.918 -17.986 1.00 76.38 131 LEU A O 1
ATOM 999 N N . SER A 1 132 ? 20.854 -10.259 -18.092 1.00 70.94 132 SER A N 1
ATOM 1000 C CA . SER A 1 132 ? 19.912 -9.138 -17.914 1.00 70.94 132 SER A CA 1
ATOM 1001 C C . SER A 1 132 ? 18.623 -9.254 -18.753 1.00 70.94 132 SER A C 1
ATOM 1003 O O . SER A 1 132 ? 17.527 -9.027 -18.244 1.00 70.94 132 SER A O 1
ATOM 1005 N N . GLY A 1 133 ? 18.710 -9.723 -20.005 1.00 73.19 133 GLY A N 1
ATOM 1006 C CA . GLY A 1 133 ? 17.531 -9.955 -20.854 1.00 73.19 133 GLY A CA 1
ATOM 1007 C C . GLY A 1 133 ? 16.602 -11.082 -20.372 1.00 73.19 133 GLY A C 1
ATOM 1008 O O . GLY A 1 133 ? 15.389 -10.984 -20.530 1.00 73.19 133 GLY A O 1
ATOM 1009 N N . MET A 1 134 ? 17.148 -12.122 -19.736 1.00 80.31 134 MET A N 1
ATOM 1010 C CA . MET A 1 134 ? 16.386 -13.247 -19.173 1.00 80.31 134 MET A CA 1
ATOM 1011 C C . MET A 1 134 ? 15.826 -12.939 -17.777 1.00 80.31 134 MET A C 1
ATOM 1013 O O . MET A 1 134 ? 14.874 -13.576 -17.330 1.00 80.31 134 MET A O 1
ATOM 1017 N N . ASN A 1 135 ? 16.376 -11.932 -17.097 1.00 85.69 135 ASN A N 1
ATOM 1018 C CA . ASN A 1 135 ? 16.001 -11.567 -15.734 1.00 85.69 135 ASN A CA 1
ATOM 1019 C C . ASN A 1 135 ? 14.688 -10.770 -15.636 1.00 85.69 135 ASN A C 1
ATOM 1021 O O . ASN A 1 135 ? 14.164 -10.604 -14.537 1.00 85.69 135 ASN A O 1
ATOM 1025 N N . ARG A 1 136 ? 14.106 -10.328 -16.759 1.00 87.12 136 ARG A N 1
ATOM 1026 C CA . ARG A 1 136 ? 12.853 -9.544 -16.784 1.00 87.12 136 ARG A CA 1
ATOM 1027 C C . ARG A 1 136 ? 11.681 -10.251 -16.096 1.00 87.12 136 ARG A C 1
ATOM 1029 O O . ARG A 1 136 ? 10.946 -9.636 -15.329 1.00 87.12 136 ARG A O 1
ATOM 1036 N N . GLY A 1 137 ? 11.547 -11.562 -16.311 1.00 88.88 137 GLY A N 1
ATOM 1037 C CA . GLY A 1 137 ? 10.526 -12.377 -15.642 1.00 88.88 137 GLY A CA 1
ATOM 1038 C C . GLY A 1 137 ? 10.737 -12.465 -14.130 1.00 88.88 137 GLY A C 1
ATOM 1039 O O . GLY A 1 137 ? 9.785 -12.387 -13.358 1.00 88.88 137 GLY A O 1
ATOM 1040 N N . VAL A 1 138 ? 11.995 -12.556 -13.697 1.00 89.31 138 VAL A N 1
ATOM 1041 C CA . VAL A 1 138 ? 12.350 -12.566 -12.273 1.00 89.31 138 VAL A CA 1
ATOM 1042 C C . VAL A 1 138 ? 12.056 -11.204 -11.640 1.00 89.31 138 VAL A C 1
ATOM 1044 O O . VAL A 1 138 ? 11.475 -11.156 -10.559 1.00 89.31 138 VAL A O 1
ATOM 1047 N N . ALA A 1 139 ? 12.366 -10.102 -12.330 1.00 90.88 139 ALA A N 1
ATOM 1048 C CA . ALA A 1 139 ? 12.038 -8.754 -11.870 1.00 90.88 139 ALA A CA 1
ATOM 1049 C C . ALA A 1 139 ? 10.524 -8.562 -11.693 1.00 90.88 139 ALA A C 1
ATOM 1051 O O . ALA A 1 139 ? 10.096 -8.006 -10.682 1.00 90.88 139 ALA A O 1
ATOM 1052 N N . LEU A 1 140 ? 9.705 -9.077 -12.618 1.00 91.81 140 LEU A N 1
ATOM 1053 C CA . LEU A 1 140 ? 8.246 -9.059 -12.484 1.00 91.81 140 LEU A CA 1
ATOM 1054 C C . LEU A 1 140 ? 7.772 -9.807 -11.234 1.00 91.81 140 LEU A C 1
ATOM 1056 O O . LEU A 1 140 ? 6.922 -9.303 -10.503 1.00 91.81 140 LEU A O 1
ATOM 1060 N N . LEU A 1 141 ? 8.322 -10.993 -10.970 1.00 91.62 141 LEU A N 1
ATOM 1061 C CA . LEU A 1 141 ? 7.973 -11.765 -9.775 1.00 91.62 141 LEU A CA 1
ATOM 1062 C C . LEU A 1 141 ? 8.375 -11.026 -8.493 1.00 91.62 141 LEU A C 1
ATOM 1064 O O . LEU A 1 141 ? 7.594 -10.980 -7.546 1.00 91.62 141 LEU A O 1
ATOM 1068 N N . MET A 1 142 ? 9.560 -10.408 -8.464 1.00 91.75 142 MET A N 1
ATOM 1069 C CA . MET A 1 142 ? 9.997 -9.580 -7.333 1.00 91.75 142 MET A CA 1
ATOM 1070 C C . MET A 1 142 ? 9.061 -8.387 -7.115 1.00 91.75 142 MET A C 1
ATOM 1072 O O . MET A 1 142 ? 8.650 -8.134 -5.984 1.00 91.75 142 MET A O 1
ATOM 1076 N N . TYR A 1 143 ? 8.662 -7.716 -8.198 1.00 93.19 143 TYR A N 1
ATOM 1077 C CA . TYR A 1 143 ? 7.709 -6.609 -8.159 1.00 93.19 143 TYR A CA 1
ATOM 1078 C C . TYR A 1 143 ? 6.363 -7.040 -7.571 1.00 93.19 143 TYR A C 1
ATOM 1080 O O . TYR A 1 143 ? 5.851 -6.409 -6.648 1.00 93.19 143 TYR A O 1
ATOM 1088 N N . GLN A 1 144 ? 5.803 -8.142 -8.074 1.00 92.31 144 GLN A N 1
ATOM 1089 C CA . GLN A 1 144 ? 4.535 -8.684 -7.588 1.00 92.31 144 GLN A CA 1
ATOM 1090 C C . GLN A 1 144 ? 4.613 -9.061 -6.105 1.00 92.31 144 GLN A C 1
ATOM 1092 O O . GLN A 1 144 ? 3.667 -8.820 -5.353 1.00 92.31 144 GLN A O 1
ATOM 1097 N N . GLU A 1 145 ? 5.746 -9.605 -5.660 1.00 92.56 145 GLU A N 1
ATOM 1098 C CA . GLU A 1 145 ? 5.967 -9.900 -4.247 1.00 92.56 145 GLU A CA 1
ATOM 1099 C C . GLU A 1 145 ? 6.041 -8.655 -3.376 1.00 92.56 145 GLU A C 1
ATOM 1101 O O . GLU A 1 145 ? 5.491 -8.651 -2.274 1.00 92.56 145 GLU A O 1
ATOM 1106 N N . ASP A 1 146 ? 6.697 -7.599 -3.835 1.00 93.88 146 ASP A N 1
ATOM 1107 C CA . ASP A 1 146 ? 6.770 -6.362 -3.068 1.00 93.88 146 ASP A CA 1
ATOM 1108 C C . ASP A 1 146 ? 5.409 -5.663 -3.003 1.00 93.88 146 ASP A C 1
ATOM 1110 O O . ASP A 1 146 ? 5.017 -5.202 -1.932 1.00 93.88 146 ASP A O 1
ATOM 1114 N N . GLU A 1 147 ? 4.624 -5.681 -4.082 1.00 91.75 147 GLU A N 1
ATOM 1115 C CA . GLU A 1 147 ? 3.230 -5.222 -4.054 1.00 91.75 147 GLU A CA 1
ATOM 1116 C C . GLU A 1 147 ? 2.374 -6.052 -3.086 1.00 91.75 147 GLU A C 1
ATOM 1118 O O . GLU A 1 147 ? 1.570 -5.501 -2.331 1.00 91.75 147 GLU A O 1
ATOM 1123 N N . ARG A 1 148 ? 2.573 -7.376 -3.030 1.00 92.62 148 ARG A N 1
ATOM 1124 C CA . ARG A 1 148 ? 1.918 -8.234 -2.032 1.00 92.62 148 ARG A CA 1
ATOM 1125 C C . ARG A 1 148 ? 2.303 -7.831 -0.608 1.00 92.62 148 ARG A C 1
ATOM 1127 O O . ARG A 1 148 ? 1.426 -7.718 0.246 1.00 92.62 148 ARG A O 1
ATOM 1134 N N . LYS A 1 149 ? 3.594 -7.605 -0.338 1.00 93.88 149 LYS A N 1
ATOM 1135 C CA . LYS A 1 149 ? 4.079 -7.177 0.986 1.00 93.88 149 LYS A CA 1
ATOM 1136 C C . LYS A 1 149 ? 3.488 -5.833 1.402 1.00 93.88 149 LYS A C 1
ATOM 1138 O O . LYS A 1 149 ? 3.092 -5.720 2.557 1.00 93.88 149 LYS A O 1
ATOM 1143 N N . LYS A 1 150 ? 3.393 -4.870 0.479 1.00 93.69 150 LYS A N 1
ATOM 1144 C CA . LYS A 1 150 ? 2.746 -3.572 0.727 1.00 93.69 150 LYS A CA 1
ATOM 1145 C C . LYS A 1 150 ? 1.268 -3.737 1.080 1.00 93.69 150 LYS A C 1
ATOM 1147 O O . LYS A 1 150 ? 0.836 -3.288 2.128 1.00 93.69 150 LYS A O 1
ATOM 1152 N N . ASN A 1 151 ? 0.507 -4.502 0.294 1.00 92.56 151 ASN A N 1
ATOM 1153 C CA . ASN A 1 151 ? -0.906 -4.745 0.620 1.00 92.56 151 ASN A CA 1
ATOM 1154 C C . ASN A 1 151 ? -1.073 -5.415 2.001 1.00 92.56 151 ASN A C 1
ATOM 1156 O O . ASN A 1 151 ? -2.007 -5.104 2.733 1.00 92.56 151 ASN A O 1
ATOM 1160 N N . ILE A 1 152 ? -0.161 -6.319 2.384 1.00 95.50 152 ILE A N 1
ATOM 1161 C CA . ILE A 1 152 ? -0.151 -6.910 3.731 1.00 95.50 152 ILE A CA 1
ATOM 1162 C C . ILE A 1 152 ? 0.179 -5.867 4.803 1.00 95.50 152 ILE A C 1
ATOM 1164 O O . ILE A 1 152 ? -0.404 -5.937 5.885 1.00 95.50 152 ILE A O 1
ATOM 1168 N N . SER A 1 153 ? 1.147 -4.973 4.572 1.00 96.31 153 SER A N 1
ATOM 1169 C CA . SER A 1 153 ? 1.501 -3.944 5.555 1.00 96.31 153 SER A CA 1
ATOM 1170 C C . SER A 1 153 ? 0.347 -2.985 5.784 1.00 96.31 153 SER A C 1
ATOM 1172 O O . SER A 1 153 ? 0.010 -2.756 6.940 1.00 96.31 153 SER A O 1
ATOM 1174 N N . ASP A 1 154 ? -0.305 -2.541 4.712 1.00 94.50 154 ASP A N 1
ATOM 1175 C CA . ASP A 1 154 ? -1.420 -1.595 4.775 1.00 94.50 154 ASP A CA 1
ATOM 1176 C C . ASP A 1 154 ? -2.585 -2.202 5.571 1.00 94.50 154 ASP A C 1
ATOM 1178 O O . ASP A 1 154 ? -3.048 -1.630 6.550 1.00 94.50 154 ASP A O 1
ATOM 1182 N N . LEU A 1 155 ? -2.971 -3.449 5.272 1.00 95.88 155 LEU A N 1
ATOM 1183 C CA . LEU A 1 155 ? -4.033 -4.135 6.021 1.00 95.88 155 LEU A CA 1
ATOM 1184 C C . LEU A 1 155 ? -3.654 -4.436 7.478 1.00 95.88 155 LEU A C 1
ATOM 1186 O O . LEU A 1 155 ? -4.514 -4.534 8.356 1.00 95.88 155 LEU A O 1
ATOM 1190 N N . LYS A 1 156 ? -2.362 -4.627 7.765 1.00 96.12 156 LYS A N 1
ATOM 1191 C CA . LYS A 1 156 ? -1.887 -4.777 9.145 1.00 96.12 156 LYS A CA 1
ATOM 1192 C C . LYS A 1 156 ? -1.938 -3.457 9.903 1.00 96.12 156 LYS A C 1
ATOM 1194 O O . LYS A 1 156 ? -2.167 -3.506 11.110 1.00 96.12 156 LYS A O 1
ATOM 1199 N N . GLU A 1 157 ? -1.702 -2.337 9.233 1.00 96.88 157 GLU A N 1
ATOM 1200 C CA . GLU A 1 157 ? -1.854 -0.994 9.788 1.00 96.88 157 GLU A CA 1
ATOM 1201 C C . GLU A 1 157 ? -3.331 -0.693 10.059 1.00 96.88 157 GLU A C 1
ATOM 1203 O O . GLU A 1 157 ? -3.668 -0.397 11.203 1.00 96.88 157 GLU A O 1
ATOM 1208 N N . ASP A 1 158 ? -4.224 -0.970 9.103 1.00 95.31 158 ASP A N 1
ATOM 1209 C CA . ASP A 1 158 ? -5.680 -0.866 9.288 1.00 95.31 158 ASP A CA 1
ATOM 1210 C C . ASP A 1 158 ? -6.154 -1.689 10.499 1.00 95.31 158 ASP A C 1
ATOM 1212 O O . ASP A 1 158 ? -6.909 -1.220 11.352 1.00 95.31 158 ASP A O 1
ATOM 1216 N N . ALA A 1 159 ? -5.650 -2.921 10.642 1.00 96.00 159 ALA A N 1
ATOM 1217 C CA . ALA A 1 159 ? -5.953 -3.753 11.802 1.00 96.00 159 ALA A CA 1
ATOM 1218 C C . ALA A 1 159 ? -5.388 -3.186 13.117 1.00 96.00 159 ALA A C 1
ATOM 1220 O O . ALA A 1 159 ? -5.940 -3.446 14.187 1.00 96.00 159 ALA A O 1
ATOM 1221 N N . GLN A 1 160 ? -4.258 -2.475 13.089 1.00 96.31 160 GLN A N 1
ATOM 1222 C CA . GLN A 1 160 ? -3.733 -1.799 14.277 1.00 96.31 160 GLN A CA 1
ATOM 1223 C C . GLN A 1 160 ? -4.585 -0.589 14.644 1.00 96.31 160 GLN A C 1
ATOM 1225 O O . GLN A 1 160 ? -4.855 -0.392 15.828 1.00 96.31 160 GLN A O 1
ATOM 1230 N N . ASP A 1 161 ? -5.052 0.167 13.659 1.00 95.19 161 ASP A N 1
ATOM 1231 C CA . ASP A 1 161 ? -5.913 1.323 13.875 1.00 95.19 161 ASP A CA 1
ATOM 1232 C C . ASP A 1 161 ? -7.296 0.918 14.392 1.00 95.19 161 ASP A C 1
ATOM 1234 O O . ASP A 1 161 ? -7.771 1.513 15.361 1.00 95.19 161 ASP A O 1
ATOM 1238 N N . ALA A 1 162 ? -7.876 -0.174 13.883 1.00 94.31 162 ALA A N 1
ATOM 1239 C CA . ALA A 1 162 ? -9.088 -0.775 14.447 1.00 94.31 162 ALA A CA 1
ATOM 1240 C C . ALA A 1 162 ? -8.893 -1.214 15.914 1.00 94.31 162 ALA A C 1
ATOM 1242 O O . ALA A 1 162 ? -9.747 -0.984 16.770 1.00 94.31 162 ALA A O 1
ATOM 1243 N N . ARG A 1 163 ? -7.721 -1.765 16.276 1.00 94.81 163 ARG A N 1
ATOM 1244 C CA . ARG A 1 163 ? -7.431 -2.048 17.697 1.00 94.81 163 ARG A CA 1
ATOM 1245 C C . ARG A 1 163 ? -7.330 -0.782 18.537 1.00 94.81 163 ARG A C 1
ATOM 1247 O O . ARG A 1 163 ? -7.775 -0.797 19.681 1.00 94.81 163 ARG A O 1
ATOM 1254 N N . ARG A 1 164 ? -6.719 0.283 18.011 1.00 94.81 164 ARG A N 1
ATOM 1255 C CA . ARG A 1 164 ? -6.576 1.569 18.715 1.00 94.81 164 ARG A CA 1
ATOM 1256 C C . ARG A 1 164 ? -7.927 2.253 18.925 1.00 94.81 164 ARG A C 1
ATOM 1258 O O . ARG A 1 164 ? -8.104 2.899 19.952 1.00 94.81 164 ARG A O 1
ATOM 1265 N N . SER A 1 165 ? -8.868 2.091 17.994 1.00 93.56 165 SER A N 1
ATOM 1266 C CA . SER A 1 165 ? -10.236 2.609 18.120 1.00 93.56 165 SER A CA 1
ATOM 1267 C C . SER A 1 165 ? -11.108 1.801 19.093 1.00 93.56 165 SER A C 1
ATOM 1269 O O . SER A 1 165 ? -12.155 2.288 19.516 1.00 93.56 165 SER A O 1
ATOM 1271 N N . GLY A 1 166 ? -10.660 0.607 19.498 1.00 93.50 166 GLY A N 1
ATOM 1272 C CA . GLY A 1 166 ? -11.331 -0.263 20.466 1.00 93.50 166 GLY A CA 1
ATOM 1273 C C . GLY A 1 166 ? -12.034 -1.478 19.851 1.00 93.50 166 GLY A C 1
ATOM 1274 O O . GLY A 1 166 ? -12.471 -2.351 20.603 1.00 93.50 166 GLY A O 1
ATOM 1275 N N . ASP A 1 167 ? -12.095 -1.597 18.518 1.00 94.94 167 ASP A N 1
ATOM 1276 C CA . ASP A 1 167 ? -12.654 -2.775 17.842 1.00 94.94 167 ASP A CA 1
ATOM 1277 C C . ASP A 1 167 ? -11.600 -3.882 17.674 1.00 94.94 167 ASP A C 1
ATOM 1279 O O . ASP A 1 167 ? -10.899 -4.032 16.668 1.00 94.94 167 ASP A O 1
ATOM 1283 N N . THR A 1 168 ? -11.467 -4.690 18.724 1.00 94.81 168 THR A N 1
ATOM 1284 C CA . THR A 1 168 ? -10.533 -5.824 18.732 1.00 94.81 168 THR A CA 1
ATOM 1285 C C . THR A 1 168 ? -10.985 -6.989 17.846 1.00 94.81 168 THR A C 1
ATOM 1287 O O . THR A 1 168 ? -10.133 -7.716 17.327 1.00 94.81 168 THR A O 1
ATOM 1290 N N . ALA A 1 169 ? -12.295 -7.154 17.633 1.00 96.19 169 ALA A N 1
ATOM 1291 C CA . ALA A 1 169 ? -12.856 -8.250 16.850 1.00 96.19 169 ALA A CA 1
ATOM 1292 C C . ALA A 1 169 ? -12.620 -8.037 15.349 1.00 96.19 169 ALA A C 1
ATOM 1294 O O . ALA A 1 169 ? -12.183 -8.965 14.657 1.00 96.19 169 ALA A O 1
ATOM 1295 N N . GLU A 1 170 ? -12.841 -6.813 14.867 1.00 93.75 170 GLU A N 1
ATOM 1296 C CA . GLU A 1 170 ? -12.533 -6.404 13.498 1.00 93.75 170 GLU A CA 1
ATOM 1297 C C . GLU A 1 170 ? -11.037 -6.538 13.215 1.00 93.75 170 GLU A C 1
ATOM 1299 O O . GLU A 1 170 ? -10.639 -7.162 12.231 1.00 93.75 170 GLU A O 1
ATOM 1304 N N . ALA A 1 171 ? -10.185 -6.055 14.116 1.00 95.75 171 ALA A N 1
ATOM 1305 C CA . ALA A 1 171 ? -8.745 -6.172 13.942 1.00 95.75 171 ALA A CA 1
ATOM 1306 C C . ALA A 1 171 ? -8.261 -7.624 13.807 1.00 95.75 171 ALA A C 1
ATOM 1308 O O . ALA A 1 171 ? -7.392 -7.933 12.984 1.00 95.75 171 ALA A O 1
ATOM 1309 N N . ASP A 1 172 ? -8.804 -8.532 14.619 1.00 97.06 172 ASP A N 1
ATOM 1310 C CA . ASP A 1 172 ? -8.460 -9.951 14.546 1.00 97.06 172 ASP A CA 1
ATOM 1311 C C . ASP A 1 172 ? -8.999 -10.593 13.269 1.00 97.06 172 ASP A C 1
ATOM 1313 O O . ASP A 1 172 ? -8.331 -11.441 12.668 1.00 97.06 172 ASP A O 1
ATOM 1317 N N . TYR A 1 173 ? -10.180 -10.169 12.820 1.00 96.50 173 TYR A N 1
ATOM 1318 C CA . TYR A 1 173 ? -10.731 -10.570 11.535 1.00 96.50 173 TYR A CA 1
ATOM 1319 C C . TYR A 1 173 ? -9.832 -10.127 10.374 1.00 96.50 173 TYR A C 1
ATOM 1321 O O . TYR A 1 173 ? -9.419 -10.980 9.584 1.00 96.50 173 TYR A O 1
ATOM 1329 N N . ILE A 1 174 ? -9.447 -8.849 10.310 1.00 96.19 174 ILE A N 1
ATOM 1330 C CA . ILE A 1 174 ? -8.578 -8.305 9.257 1.00 96.19 174 ILE A CA 1
ATOM 1331 C C . ILE A 1 174 ? -7.248 -9.058 9.231 1.00 96.19 174 ILE A C 1
ATOM 1333 O O . ILE A 1 174 ? -6.809 -9.494 8.167 1.00 96.19 174 ILE A O 1
ATOM 1337 N N . LYS A 1 175 ? -6.629 -9.309 10.391 1.00 96.00 175 LYS A N 1
ATOM 1338 C CA . LYS A 1 175 ? -5.375 -10.078 10.467 1.00 96.00 175 LYS A CA 1
ATOM 1339 C C . LYS A 1 175 ? -5.527 -11.497 9.929 1.00 96.00 175 LYS A C 1
ATOM 1341 O O . LYS A 1 175 ? -4.689 -11.941 9.142 1.00 96.00 175 LYS A O 1
ATOM 1346 N N . ARG A 1 176 ? -6.584 -12.213 10.327 1.00 95.50 176 ARG A N 1
ATOM 1347 C CA . ARG A 1 176 ? -6.844 -13.578 9.841 1.00 95.50 176 ARG A CA 1
ATOM 1348 C C . ARG A 1 176 ? -7.074 -13.601 8.334 1.00 95.50 176 ARG A C 1
ATOM 1350 O O . ARG A 1 176 ? -6.484 -14.439 7.657 1.00 95.50 176 ARG A O 1
ATOM 1357 N N . GLN A 1 177 ? -7.890 -12.686 7.813 1.00 95.50 177 GLN A N 1
ATOM 1358 C CA . GLN A 1 177 ? -8.181 -12.632 6.381 1.00 95.50 177 GLN A CA 1
ATOM 1359 C C . GLN A 1 177 ? -6.965 -12.210 5.565 1.00 95.50 177 GLN A C 1
ATOM 1361 O O . GLN A 1 177 ? -6.688 -12.830 4.548 1.00 95.50 177 GLN A O 1
ATOM 1366 N N . THR A 1 178 ? -6.185 -11.239 6.040 1.00 95.56 178 THR A N 1
ATOM 1367 C CA . THR A 1 178 ? -4.930 -10.825 5.395 1.00 95.56 178 THR A CA 1
ATOM 1368 C C . THR A 1 178 ? -3.968 -12.004 5.295 1.00 95.56 178 THR A C 1
ATOM 1370 O O . THR A 1 178 ? -3.451 -12.305 4.221 1.00 95.56 178 THR A O 1
ATOM 1373 N N . ASN A 1 179 ? -3.774 -12.734 6.397 1.00 92.44 179 ASN A N 1
ATOM 1374 C CA . ASN A 1 179 ? -2.912 -13.910 6.388 1.00 92.44 179 ASN A CA 1
ATOM 1375 C C . ASN A 1 179 ? -3.454 -14.992 5.452 1.00 92.44 179 ASN A C 1
ATOM 1377 O O . ASN A 1 179 ? -2.675 -15.569 4.707 1.00 92.44 179 ASN A O 1
ATOM 1381 N N . ARG A 1 180 ? -4.765 -15.247 5.430 1.00 92.06 180 ARG A N 1
ATOM 1382 C CA . ARG A 1 180 ? -5.365 -16.248 4.537 1.00 92.06 180 ARG A CA 1
ATOM 1383 C C . ARG A 1 180 ? -5.244 -15.857 3.062 1.00 92.06 180 ARG A C 1
ATOM 1385 O O . ARG A 1 180 ? -4.870 -16.696 2.255 1.00 92.06 180 ARG A O 1
ATOM 1392 N N . ALA A 1 181 ? -5.541 -14.606 2.721 1.00 92.38 181 ALA A N 1
ATOM 1393 C CA . ALA A 1 181 ? -5.585 -14.122 1.344 1.00 92.38 181 ALA A CA 1
ATOM 1394 C C . ALA A 1 181 ? -4.196 -14.020 0.700 1.00 92.38 181 ALA A C 1
ATOM 1396 O O . ALA A 1 181 ? -4.056 -14.270 -0.493 1.00 92.38 181 ALA A O 1
ATOM 1397 N N . PHE A 1 182 ? -3.169 -13.658 1.479 1.00 91.38 182 PHE A N 1
ATOM 1398 C CA . PHE A 1 182 ? -1.812 -13.455 0.961 1.00 91.38 182 PHE A CA 1
ATOM 1399 C C . PHE A 1 182 ? -0.797 -14.522 1.390 1.00 91.38 182 PHE A C 1
ATOM 1401 O O . PHE A 1 182 ? 0.401 -14.362 1.116 1.00 91.38 182 PHE A O 1
ATOM 1408 N N . SER A 1 183 ? -1.238 -15.588 2.065 1.00 85.06 183 SER A N 1
ATOM 1409 C CA . SER A 1 183 ? -0.419 -16.789 2.248 1.00 85.06 183 SER A CA 1
ATOM 1410 C C . SER A 1 183 ? -0.086 -17.383 0.887 1.00 85.06 183 SER A C 1
ATOM 1412 O O . SER A 1 183 ? -0.964 -17.555 0.045 1.00 85.06 183 SER A O 1
ATOM 1414 N N . ARG A 1 184 ? 1.188 -17.715 0.669 1.00 79.62 184 ARG A N 1
ATOM 1415 C CA . ARG A 1 184 ? 1.540 -18.613 -0.430 1.00 79.62 184 ARG A CA 1
ATOM 1416 C C . ARG A 1 184 ? 1.187 -20.004 0.053 1.00 79.62 184 ARG A C 1
ATOM 1418 O O . ARG A 1 184 ? 1.756 -20.439 1.052 1.00 79.62 184 ARG A O 1
ATOM 1425 N N . ASP A 1 185 ? 0.252 -20.660 -0.618 1.00 73.00 185 ASP A N 1
ATOM 1426 C CA . ASP A 1 185 ? 0.045 -22.080 -0.390 1.00 73.00 185 ASP A CA 1
ATOM 1427 C C . ASP A 1 185 ? 1.343 -22.792 -0.782 1.00 73.00 185 ASP A C 1
ATOM 1429 O O . ASP A 1 185 ? 1.734 -22.854 -1.951 1.00 73.00 185 ASP A O 1
ATOM 1433 N N . GLY A 1 186 ? 2.113 -23.172 0.233 1.00 62.06 186 GLY A N 1
ATOM 1434 C CA . GLY A 1 186 ? 3.375 -23.864 0.074 1.00 62.06 186 GLY A CA 1
ATOM 1435 C C . GLY A 1 186 ? 3.068 -25.314 -0.238 1.00 62.06 186 GLY A C 1
ATOM 1436 O O . GLY A 1 186 ? 3.221 -26.160 0.634 1.00 62.06 186 GLY A O 1
ATOM 1437 N N . GLY A 1 187 ? 2.624 -25.591 -1.465 1.00 54.31 187 GLY A N 1
ATOM 1438 C CA . GLY A 1 187 ? 2.358 -26.932 -1.990 1.00 54.31 187 GLY A CA 1
ATOM 1439 C C . GLY A 1 187 ? 3.628 -27.774 -2.162 1.00 54.31 187 GLY A C 1
ATOM 1440 O O . GLY A 1 187 ? 3.878 -28.316 -3.233 1.00 54.31 187 GLY A O 1
ATOM 1441 N N . PHE A 1 188 ? 4.448 -27.868 -1.116 1.00 55.31 188 PHE A N 1
ATOM 1442 C CA . PHE A 1 188 ? 5.547 -28.819 -0.971 1.00 55.31 188 PHE A CA 1
ATOM 1443 C C . PHE A 1 188 ? 5.263 -29.727 0.236 1.00 55.31 188 PHE A C 1
ATOM 1445 O O . PHE A 1 188 ? 6.066 -29.882 1.150 1.00 55.31 188 PHE A O 1
ATOM 1452 N N . GLY A 1 189 ? 4.061 -30.295 0.254 1.00 52.38 189 GLY A N 1
ATOM 1453 C CA . GLY A 1 189 ? 3.633 -31.345 1.166 1.00 52.38 189 GLY A CA 1
ATOM 1454 C C . GLY A 1 189 ? 2.713 -32.261 0.377 1.00 52.38 189 GLY A C 1
ATOM 1455 O O . GLY A 1 189 ? 1.770 -31.782 -0.247 1.00 52.38 189 GLY A O 1
ATOM 1456 N N . ALA A 1 190 ? 3.042 -33.552 0.320 1.00 53.97 190 ALA A N 1
ATOM 1457 C CA . ALA A 1 190 ? 2.240 -34.549 -0.382 1.00 53.97 190 ALA A CA 1
ATOM 1458 C C . ALA A 1 190 ? 0.758 -34.461 0.042 1.00 53.97 190 ALA A C 1
ATOM 1460 O 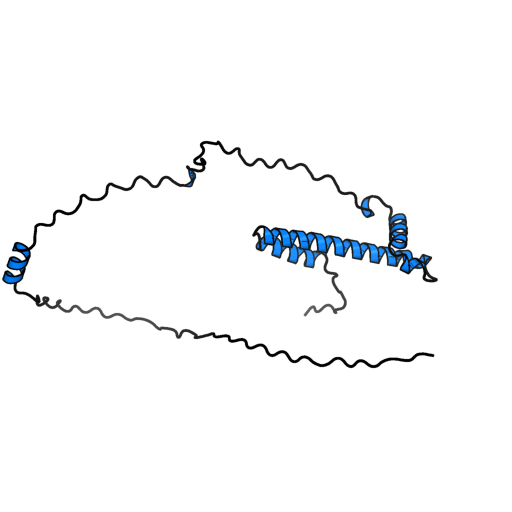O . ALA A 1 190 ? 0.496 -34.144 1.208 1.00 53.97 190 ALA A O 1
ATOM 1461 N N . PRO A 1 191 ? -0.203 -34.759 -0.856 1.00 52.69 191 PRO A N 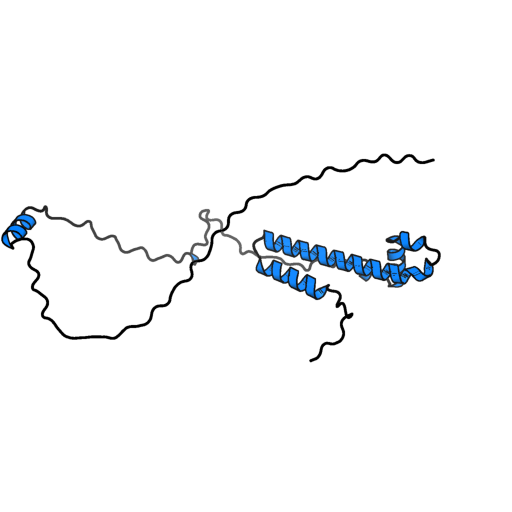1
ATOM 1462 C CA . PRO A 1 191 ? -1.608 -34.826 -0.479 1.00 52.69 191 PRO A CA 1
ATOM 1463 C C . PRO A 1 191 ? -1.754 -35.891 0.609 1.00 52.69 191 PRO A C 1
ATOM 1465 O O . PRO A 1 191 ? -1.589 -37.084 0.360 1.00 52.69 191 PRO A O 1
ATOM 1468 N N . THR A 1 192 ? -2.000 -35.457 1.840 1.00 55.41 192 THR A N 1
ATOM 1469 C CA . THR A 1 192 ? -2.370 -36.355 2.932 1.00 55.41 192 THR A CA 1
ATOM 1470 C C . THR A 1 192 ? -3.887 -36.428 2.972 1.00 55.41 192 THR A C 1
ATOM 1472 O O . THR A 1 192 ? -4.529 -35.908 3.873 1.00 55.41 192 THR A O 1
ATOM 1475 N N . ASP A 1 193 ? -4.444 -37.083 1.954 1.00 49.97 193 ASP A N 1
ATOM 1476 C CA . ASP A 1 193 ? -5.770 -37.686 2.042 1.00 49.97 193 ASP A CA 1
ATOM 1477 C C . ASP A 1 193 ? -5.602 -39.086 2.643 1.00 49.97 193 ASP A C 1
ATOM 1479 O O . ASP A 1 193 ? -5.243 -40.026 1.928 1.00 49.97 193 ASP A O 1
ATOM 1483 N N . LYS A 1 194 ? -5.825 -39.209 3.958 1.00 41.00 194 LYS A N 1
ATOM 1484 C CA . LYS A 1 194 ? -6.338 -40.412 4.638 1.00 41.00 194 LYS A CA 1
ATOM 1485 C C . LYS A 1 194 ? -7.071 -40.021 5.913 1.00 41.00 194 LYS A C 1
ATOM 1487 O O . LYS A 1 194 ? -6.473 -39.275 6.717 1.00 41.00 194 LYS A O 1
#

Sequence (194 aa):
MKTPALVSLFAALAVVPGASLLAQSPVAAPPAEPVTSGQPAPKRQRAISGDVAAALAASMPKYNPPPKPKPEEENVDLRDEDKPRNGIIRLPKYVVQQKKPEVFRERDLHTQSELMDIAMQRYAGLSYVPLSGMNRGVALLMYQEDERKKNISDLKEDAQDARRSGDTAEADYIKRQTNRAFSRDGGFGAPTDK

Radius of gyration: 40.94 Å; Cα contacts (8 Å, |Δi|>4): 59; chains: 1; bounding box: 94×64×104 Å

pLDDT: mean 73.23, std 19.59, range [32.78, 97.06]